Protein 3FSO (pdb70)

Organism: Homo sapiens (NCBI:txid9606)

Secondary structure (P-SEA, 3-state):
ccbbbbccccbbbbbccccbbbbbbbbcccccbbbbbcccccccccccccccccbbbbbbbcccccbbbbbbbbbcccccccccccccccccccccccccbbbbbbbcc/ccbbbbbcccbbbbcccccbbbbbbbbcccccbbbbbbbbccccccccccccccbbbbbbbcccccbbbbbbbbbccccccccccccccccccccccccccccbbbbbbbcc

Nearest PDB structures (foldseek):
  3h6a-assembly1_A  TM=1.009E+00  e=7.771E-22  Homo sapiens
  3h6a-assembly2_B  TM=1.001E+00  e=1.053E-20  Homo sapiens
  3fso-assembly2_B  TM=1.001E+00  e=2.555E-20  Homo sapiens
  3fq4-assembly2_B  TM=1.001E+00  e=5.032E-20  Homo sapiens
  3rb5-assembly3_A-2  TM=9.365E-01  e=2.737E-10  Drosophila melanogaster

Solvent-accessible surface area: 11454 Å² total

InterPro domains:
  IPR000742 EGF-like domain [PS00022] (562-573)
  IPR002369 Integrin beta subunit, VWA domain [PF00362] (127-369)
  IPR002369 Integrin beta subunit, VWA domain [SM00187] (37-455)
  IPR003644 Na-Ca exchanger/integrin-beta4 [PF03160] (987-1106)
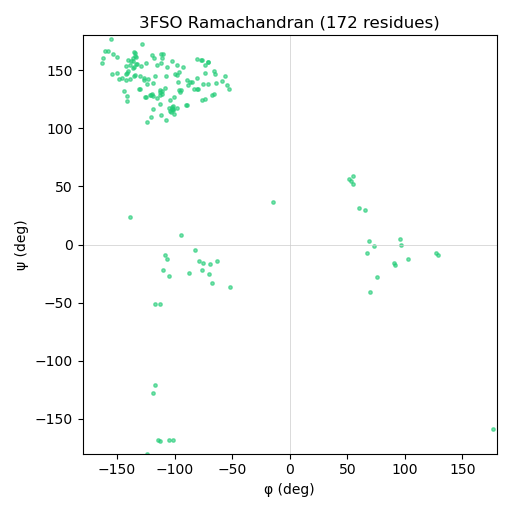  IPR003644 Na-Ca exchanger/integrin-beta4 [SM00237] (979-1084)
  IPR003961 Fibronectin type III [PF00041] (1129-1212)
  IPR003961 Fibronectin type III [PF00041] (1221-1313)
  IPR003961 Fibronectin type III [PF00041] (1530-1615)
  IPR003961 Fibronectin type III [PF00041] (1642-1731)
  IPR003961 Fibronectin type III [PS50853] (1129-1218)
  IPR003961 Fibronectin type III [PS50853] (1222-1321)
  IPR003961 Fibronectin type III [PS50853] (1530-1625)
  IPR003961 Fibronectin type III [PS50853] (1643-1739)
  IPR003961 Fibronectin type III [SM00060] (1127-1205)
  IPR003961 Fibronectin type III [SM00060] (1220-1307)
  IPR003961 Fibronectin type III [SM00060] (1528-1609)
  IPR003961 Fibronectin type III [SM00060] (1641-1725)
  IPR003961 Fibronectin type III [cd00063] (1128-1215)
  IPR003961 Fibronectin type III [cd00063] (1220-1313)
  IPR003961 Fibronectin type III [cd00063] (1528-1609)

Foldseek 3Di:
DAQAKAWPDQEDEDELPPQKDKTKMFTPRHPFAKKKKKKWKFFDQQDDPQFWPTDIDMDIAGGPRTMDIDITGTDDNCDKGKIKMAIHDMDPPHHYDPPRMHMYIYHHD/DAQAKAWPDQEDEDAQPPQKDKTKIFTPRHPFAKKKKKKWKFADQADDPAFWPTDIDMDMGGGPDTMDIDITGTDHHVAQPDKGKIKMAIHDMDPPYHYDPPRMHIYMYTHD

Radius of gyration: 19.79 Å; Cα contacts (8 Å, |Δi|>4): 646; chains: 2; bounding box: 37×38×64 Å

Sequence (221 aa):
MRDVVSFEEQPEFSSVVSSRGDQVARRIPVIRRVLDGGKSQVSYRRTQDGTAQGNRDYIPVEGELLFQQPGEAWKELQVKLLEELRQVRRFHVQLSNPKFGAHLGQPHSSTTIIIRDPMRDVVSFEQPEFSVSRGDQVARIPVIRRVLLDGGKSQVSYRTQQDGTAQGNRDYIPVEEGEELLFQQPGEAWKELQVKLLEELLRGRQVRRFHVQLSNNPKFGAHLGQPHSSTTIIIRDP

B-factor: mean 19.25, std 12.33, range [5.92, 146.08]

Structure (mmCIF, N/CA/C/O backbone):
data_3FSO
#
_entry.id   3FSO
#
_cell.length_a   50.310
_cell.length_b   51.650
_cell.length_c   87.430
_cell.angle_alpha   90.00
_cell.angle_beta   90.00
_cell.angle_gamma   90.00
#
_symmetry.space_group_name_H-M   'P 21 21 21'
#
loop_
_entity.id
_entity.type
_entity.pdbx_description
1 polymer 'Integrin beta-4'
2 water water
#
loop_
_atom_site.group_PDB
_atom_site.id
_atom_site.type_symbol
_atom_site.label_atom_id
_atom_site.label_alt_id
_atom_site.label_comp_id
_atom_site.label_asym_id
_atom_site.label_entity_id
_atom_site.label_seq_id
_atom_site.pdbx_PDB_ins_code
_atom_site.Cartn_x
_atom_site.Cartn_y
_atom_site.Cartn_z
_atom_site.occupancy
_atom_site.B_iso_or_equiv
_atom_site.auth_seq_id
_atom_site.auth_comp_id
_atom_site.auth_asym_id
_atom_site.auth_atom_id
_atom_site.pdbx_PDB_model_num
ATOM 1 N N . MET A 1 4 ? 21.113 36.695 0.428 1.00 37.57 988 MET A N 1
ATOM 2 C CA . MET A 1 4 ? 22.335 36.251 1.087 1.00 29.07 988 MET A CA 1
ATOM 3 C C . MET A 1 4 ? 22.554 34.748 0.909 1.00 26.46 988 MET A C 1
ATOM 4 O O . MET A 1 4 ? 21.612 33.963 0.956 1.00 29.79 988 MET A O 1
ATOM 17 N N . ARG A 1 5 ? 23.809 34.362 0.705 1.00 21.12 989 ARG A N 1
ATOM 18 C CA . ARG A 1 5 ? 24.189 32.960 0.620 1.00 17.88 989 ARG A CA 1
ATOM 19 C C . ARG A 1 5 ? 24.998 32.545 1.845 1.00 13.99 989 ARG A C 1
ATOM 20 O O . ARG A 1 5 ? 25.498 33.391 2.584 1.00 17.35 989 ARG A O 1
ATOM 41 N N . ASP A 1 6 ? 25.127 31.236 2.046 1.00 14.57 990 ASP A N 1
ATOM 42 C CA . ASP A 1 6 ? 25.939 30.686 3.124 1.00 13.77 990 ASP A CA 1
ATOM 43 C C . ASP A 1 6 ? 25.498 31.259 4.470 1.00 13.37 990 ASP A C 1
ATOM 44 O O . ASP A 1 6 ? 26.292 31.793 5.244 1.00 12.09 990 ASP A O 1
ATOM 53 N N . VAL A 1 7 ? 24.200 31.149 4.717 1.00 11.88 991 VAL A N 1
ATOM 54 C CA . VAL A 1 7 ? 23.571 31.763 5.861 1.00 10.51 991 VAL A CA 1
ATOM 55 C C . VAL A 1 7 ? 23.603 30.783 7.043 1.00 10.42 991 VAL A C 1
ATOM 56 O O . VAL A 1 7 ? 23.041 29.680 6.976 1.00 10.60 991 VAL A O 1
ATOM 69 N N . VAL A 1 8 ? 24.252 31.193 8.122 1.00 9.90 992 VAL A N 1
ATOM 70 C CA . VAL A 1 8 ? 24.503 30.324 9.267 1.00 11.97 992 VAL A CA 1
ATOM 71 C C . VAL A 1 8 ? 23.683 30.775 10.475 1.00 9.70 992 VAL A C 1
ATOM 72 O O . VAL A 1 8 ? 23.669 31.956 10.818 1.00 8.62 992 VAL A O 1
ATOM 85 N N . SER A 1 9 ? 22.965 29.851 11.104 1.00 8.10 993 SER A N 1
ATOM 86 C CA . SER A 1 9 ? 22.106 30.176 12.228 1.00 9.01 993 SER A CA 1
ATOM 87 C C . SER A 1 9 ? 21.983 28.993 13.189 1.00 9.07 993 SER A C 1
ATOM 88 O O . SER A 1 9 ? 22.303 27.849 12.838 1.00 10.40 993 SER A O 1
ATOM 96 N N . PHE A 1 10 ? 21.557 29.258 14.425 1.00 8.77 994 PHE A N 1
ATOM 97 C CA . PHE A 1 10 ? 21.068 28.167 15.257 1.00 8.79 994 PHE A CA 1
ATOM 98 C C . PHE A 1 10 ? 19.724 27.720 14.735 1.00 9.38 994 PHE A C 1
ATOM 99 O O . PHE A 1 10 ? 18.941 28.499 14.198 1.00 10.09 994 PHE A O 1
ATOM 116 N N A GLU A 1 11 ? 19.401 26.457 14.911 0.65 10.42 995 GLU A N 1
ATOM 117 N N B GLU A 1 11 ? 19.427 26.445 14.926 0.35 10.36 995 GLU A N 1
ATOM 118 C CA A GLU A 1 11 ? 18.118 26.019 14.406 0.65 12.47 995 GLU A CA 1
ATOM 119 C CA B GLU A 1 11 ? 18.163 25.878 14.474 0.35 12.99 995 GLU A CA 1
ATOM 120 C C A GLU A 1 11 ? 16.935 26.620 15.166 0.65 9.20 995 GLU A C 1
ATOM 121 C C B GLU A 1 11 ? 16.951 26.520 15.183 0.35 13.16 995 GLU A C 1
ATOM 122 O O A GLU A 1 11 ? 15.869 26.856 14.581 0.65 11.87 995 GLU A O 1
ATOM 123 O O B GLU A 1 11 ? 15.897 26.709 14.572 0.35 9.65 995 GLU A O 1
ATOM 146 N N . GLN A 1 12 ? 17.116 26.853 16.464 1.00 10.53 996 GLN A N 1
ATOM 147 C CA . GLN A 1 12 ? 16.046 27.362 17.321 1.00 12.83 996 GLN A CA 1
ATOM 148 C C . GLN A 1 12 ? 16.610 28.400 18.278 1.00 9.88 996 GLN A C 1
ATOM 149 O O . GLN A 1 12 ? 17.797 28.367 18.586 1.00 10.84 996 GLN A O 1
ATOM 163 N N . PRO A 1 13 ? 15.760 29.310 18.758 1.00 11.93 997 PRO A N 1
ATOM 164 C CA . PRO A 1 13 ? 16.159 30.296 19.767 1.00 11.93 997 PRO A CA 1
ATOM 165 C C . PRO A 1 13 ? 16.285 29.725 21.178 1.00 12.31 997 PRO A C 1
ATOM 166 O O . PRO A 1 13 ? 16.840 30.388 22.041 1.00 12.23 997 PRO A O 1
ATOM 177 N N . GLU A 1 14 ? 15.725 28.544 21.400 1.00 11.98 998 GLU A N 1
ATOM 178 C CA . GLU A 1 14 ? 15.772 27.878 22.694 1.00 12.75 998 GLU A CA 1
ATOM 179 C C . GLU A 1 14 ? 15.934 26.393 22.529 1.00 11.97 998 GLU A C 1
ATOM 180 O O . GLU A 1 14 ? 15.312 25.802 21.658 1.00 12.76 998 GLU A O 1
ATOM 192 N N . PHE A 1 15 ? 16.724 25.795 23.417 1.00 13.75 999 PHE A N 1
ATOM 193 C CA . PHE A 1 15 ? 16.824 24.348 23.557 1.00 12.19 999 PHE A CA 1
ATOM 194 C C . PHE A 1 15 ? 16.703 24.008 25.021 1.00 13.44 999 PHE A C 1
ATOM 195 O O . PHE A 1 15 ? 17.169 24.760 25.868 1.00 13.91 999 PHE A O 1
ATOM 212 N N A SER A 1 16 ? 16.067 22.878 25.306 0.75 15.38 1000 SER A N 1
ATOM 213 N N B SER A 1 16 ? 16.067 22.882 25.329 0.25 15.09 1000 SER A N 1
ATOM 214 C CA A SER A 1 16 ? 15.936 22.374 26.662 0.75 15.02 1000 SER A CA 1
ATOM 215 C CA B SER A 1 16 ? 15.921 22.434 26.711 0.25 17.32 1000 SER A CA 1
ATOM 216 C C A SER A 1 16 ? 16.779 21.116 26.857 0.75 20.60 1000 SER A C 1
ATOM 217 C C B SER A 1 16 ? 16.641 21.110 26.945 0.25 16.96 1000 SER A C 1
ATOM 218 O O A SER A 1 16 ? 16.791 20.221 26.010 0.75 18.56 1000 SER A O 1
ATOM 219 O O B SER A 1 16 ? 16.406 20.130 26.238 0.25 17.09 1000 SER A O 1
ATOM 234 N N A VAL A 1 17 ? 17.499 21.053 27.968 0.75 12.63 1001 VAL A N 1
ATOM 235 N N B VAL A 1 17 ? 17.509 21.087 27.951 0.25 16.87 1001 VAL A N 1
ATOM 236 C CA A VAL A 1 17 ? 18.299 19.880 28.298 0.75 12.71 1001 VAL A CA 1
ATOM 237 C CA B VAL A 1 17 ? 18.323 19.917 28.251 0.25 14.20 1001 VAL A CA 1
ATOM 238 C C A VAL A 1 17 ? 18.141 19.545 29.776 0.75 12.44 1001 VAL A C 1
ATOM 239 C C B VAL A 1 17 ? 18.311 19.610 29.750 0.25 16.77 1001 VAL A C 1
ATOM 240 O O A VAL A 1 17 ? 17.789 20.395 30.584 0.75 15.80 1001 VAL A O 1
ATOM 241 O O B VAL A 1 17 ? 18.190 20.511 30.579 0.25 14.29 1001 VAL A O 1
ATOM 266 N N A SER A 1 18 ? 18.422 18.301 30.139 0.75 16.90 1002 SER A N 1
ATOM 267 N N B SER A 1 18 ? 18.454 18.334 30.091 0.25 17.06 1002 SER A N 1
ATOM 268 C CA A SER A 1 18 ? 18.458 17.907 31.539 0.75 14.11 1002 SER A CA 1
ATOM 269 C CA B SER A 1 18 ? 18.479 17.898 31.483 0.25 17.67 1002 SER A CA 1
ATOM 270 C C A SER A 1 18 ? 19.864 18.061 32.071 0.75 15.89 1002 SER A C 1
ATOM 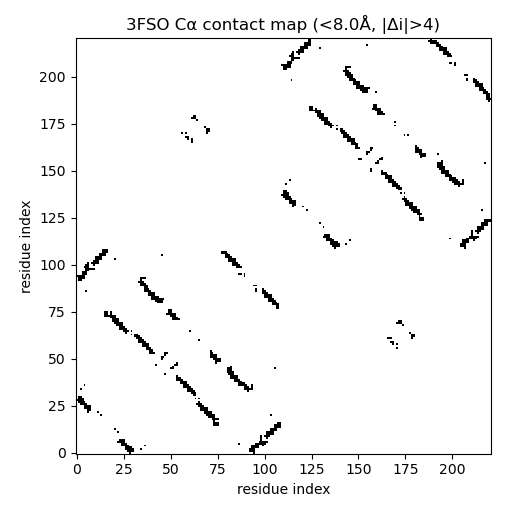271 C C B SER A 1 18 ? 19.881 18.065 32.065 0.25 17.81 1002 SER A C 1
ATOM 272 O O A SER A 1 18 ? 20.834 17.807 31.358 0.75 18.17 1002 SER A O 1
ATOM 273 O O B SER A 1 18 ? 20.872 17.835 31.373 0.25 20.02 1002 SER A O 1
ATOM 288 N N . ARG A 1 19 ? 19.961 18.466 33.332 1.00 16.91 1003 ARG A N 1
ATOM 289 C CA . ARG A 1 19 ? 21.237 18.719 33.976 1.00 16.82 1003 ARG A CA 1
ATOM 290 C C . ARG A 1 19 ? 22.061 17.453 34.041 1.00 21.84 1003 ARG A C 1
ATOM 291 O O . ARG A 1 19 ? 23.288 17.502 34.062 1.00 25.90 1003 ARG A O 1
ATOM 312 N N . GLY A 1 20 ? 21.377 16.319 34.081 1.00 15.51 1004 GLY A N 1
ATOM 313 C CA . GLY A 1 20 ? 22.051 15.030 34.161 1.00 17.41 1004 GLY A CA 1
ATOM 314 C C . GLY A 1 20 ? 22.535 14.477 32.826 1.00 16.60 1004 GLY A C 1
ATOM 315 O O . GLY A 1 20 ? 23.178 13.444 32.777 1.00 12.96 1004 GLY A O 1
ATOM 319 N N . ASP A 1 21 ? 22.216 15.149 31.729 1.00 19.67 1005 ASP A N 1
ATOM 320 C CA . ASP A 1 21 ? 22.647 14.696 30.384 1.00 13.14 1005 ASP A CA 1
ATOM 321 C C . ASP A 1 21 ? 24.150 14.810 30.123 1.00 14.37 1005 ASP A C 1
ATOM 322 O O . ASP A 1 21 ? 24.651 14.230 29.161 1.00 13.75 1005 ASP A O 1
ATOM 331 N N . GLN A 1 22 ? 24.870 15.582 30.925 1.00 18.22 1006 GLN A N 1
ATOM 332 C CA . GLN A 1 22 ? 26.320 15.715 30.736 1.00 20.61 1006 GLN A CA 1
ATOM 333 C C . GLN A 1 22 ? 26.711 16.613 29.552 1.00 12.81 1006 GLN A C 1
ATOM 334 O O . GLN A 1 22 ? 27.776 17.164 29.544 1.00 10.82 1006 GLN A O 1
ATOM 348 N N . VAL A 1 23 ? 25.857 16.712 28.531 1.00 15.60 1007 VAL A N 1
ATOM 349 C CA . VAL A 1 23 ? 26.152 17.550 27.378 1.00 14.07 1007 VAL A CA 1
ATOM 350 C C . VAL A 1 23 ? 24.867 18.111 26.789 1.00 12.61 1007 VAL A C 1
ATOM 351 O O . VAL A 1 23 ? 23.818 17.446 26.745 1.00 15.81 1007 VAL A O 1
ATOM 364 N N . ALA A 1 24 ? 24.957 19.356 26.343 1.00 10.48 1008 ALA A N 1
ATOM 365 C CA . ALA A 1 24 ? 23.958 19.995 25.503 1.00 12.23 1008 ALA A CA 1
ATOM 366 C C . ALA A 1 24 ? 24.420 19.882 24.047 1.00 9.98 1008 ALA A C 1
ATOM 367 O O . ALA A 1 24 ? 25.518 20.324 23.715 1.00 9.79 1008 ALA A O 1
ATOM 374 N N A ARG A 1 25 ? 23.559 19.338 23.190 0.57 8.40 1009 ARG A N 1
ATOM 375 N N B ARG A 1 25 ? 23.580 19.293 23.206 0.43 9.42 1009 ARG A N 1
ATOM 376 C CA A ARG A 1 25 ? 23.817 19.155 21.765 0.57 9.61 1009 ARG A CA 1
ATOM 377 C CA B ARG A 1 25 ? 23.820 19.178 21.779 0.43 9.19 1009 ARG A CA 1
ATOM 378 C C A ARG A 1 25 ? 23.049 20.212 20.955 0.57 8.11 1009 ARG A C 1
ATOM 379 C C B ARG A 1 25 ? 23.053 20.303 21.093 0.43 12.10 1009 ARG A C 1
ATOM 380 O O A ARG A 1 25 ? 21.832 20.141 20.808 0.57 12.11 1009 ARG A O 1
ATOM 381 O O B ARG A 1 25 ? 21.836 20.404 21.221 0.43 8.40 1009 ARG A O 1
ATOM 422 N N . ILE A 1 26 ? 23.779 21.189 20.419 1.00 9.29 1010 ILE A N 1
ATOM 423 C CA . ILE A 1 26 ? 23.187 22.402 19.886 1.00 10.54 1010 ILE A CA 1
ATOM 424 C C . ILE A 1 26 ? 23.407 22.522 18.392 1.00 11.09 1010 ILE A C 1
ATOM 425 O O . ILE A 1 26 ? 24.538 22.727 17.951 1.00 13.13 1010 ILE A O 1
ATOM 441 N N . PRO A 1 27 ? 22.328 22.399 17.611 1.00 9.30 1011 PRO A N 1
ATOM 442 C CA . PRO A 1 27 ? 22.474 22.392 16.154 1.00 10.03 1011 PRO A CA 1
ATOM 443 C C . PRO A 1 27 ? 22.643 23.777 15.536 1.00 8.98 1011 PRO A C 1
ATOM 444 O O . PRO A 1 27 ? 21.920 24.738 15.861 1.00 10.08 1011 PRO A O 1
ATOM 455 N N . VAL A 1 28 ? 23.614 23.869 14.635 1.00 11.10 1012 VAL A N 1
ATOM 456 C CA . VAL A 1 28 ? 23.886 25.054 13.813 1.00 9.32 1012 VAL A CA 1
ATOM 457 C C . VAL A 1 28 ? 23.739 24.641 12.338 1.00 11.13 1012 VAL A C 1
ATOM 458 O O . VAL A 1 28 ? 24.288 23.629 11.918 1.00 12.04 1012 VAL A O 1
ATOM 471 N N . ILE A 1 29 ? 22.969 25.390 11.569 1.00 9.66 1013 ILE A N 1
ATOM 472 C CA . ILE A 1 29 ? 22.766 25.068 10.184 1.00 9.72 1013 ILE A CA 1
ATOM 473 C C . ILE A 1 29 ? 23.409 26.113 9.279 1.00 9.67 1013 ILE A C 1
ATOM 474 O O . ILE A 1 29 ? 23.643 27.270 9.659 1.00 9.19 1013 ILE A O 1
ATOM 490 N N . ARG A 1 30 ? 23.712 25.686 8.067 1.00 8.70 1014 ARG A N 1
ATOM 491 C CA . ARG A 1 30 ? 24.119 26.587 6.978 1.00 10.48 1014 ARG A CA 1
ATOM 492 C C . ARG A 1 30 ? 23.208 26.366 5.773 1.00 9.16 1014 ARG A C 1
ATOM 493 O O . ARG A 1 30 ? 23.061 25.246 5.314 1.00 11.59 1014 ARG A O 1
ATOM 514 N N . ARG A 1 31 ? 22.620 27.439 5.275 1.00 10.28 1015 ARG A N 1
ATOM 515 C CA . ARG A 1 31 ? 21.648 27.398 4.197 1.00 9.83 1015 ARG A CA 1
ATOM 516 C C . ARG A 1 31 ? 22.125 28.153 2.959 1.00 11.43 1015 ARG A C 1
ATOM 517 O O . ARG A 1 31 ? 22.990 29.035 3.041 1.00 11.75 1015 ARG A O 1
ATOM 538 N N . VAL A 1 32 ? 21.517 27.847 1.813 1.00 14.57 1016 VAL A N 1
ATOM 539 C CA . VAL A 1 32 ? 21.741 28.555 0.541 1.00 14.92 1016 VAL A CA 1
ATOM 540 C C . VAL A 1 32 ? 23.223 28.547 0.218 1.00 15.62 1016 VAL A C 1
ATOM 541 O O . VAL A 1 32 ? 23.863 29.582 0.072 1.00 15.09 1016 VAL A O 1
ATOM 554 N N . LEU A 1 33 ? 23.761 27.344 0.103 1.00 14.99 1017 LEU A N 1
ATOM 555 C CA . LEU A 1 33 ? 25.185 27.151 -0.118 1.00 16.23 1017 LEU A CA 1
ATOM 556 C C . LEU A 1 33 ? 25.645 27.687 -1.471 1.00 16.02 1017 LEU A C 1
ATOM 557 O O . LEU A 1 33 ? 25.049 27.401 -2.506 1.00 18.69 1017 LEU A O 1
ATOM 573 N N . ASP A 1 34 ? 26.705 28.493 -1.453 1.00 15.28 1018 ASP A N 1
ATOM 574 C CA . ASP A 1 34 ? 27.275 29.016 -2.686 1.00 15.61 1018 ASP A CA 1
ATOM 575 C C . ASP A 1 34 ? 28.310 28.045 -3.264 1.00 16.76 1018 ASP A C 1
ATOM 576 O O . ASP A 1 34 ? 28.540 28.046 -4.474 1.00 21.73 1018 ASP A O 1
ATOM 585 N N . GLY A 1 35 ? 28.906 27.202 -2.419 1.00 19.73 1019 GLY A N 1
ATOM 586 C CA . GLY A 1 35 ? 29.753 26.112 -2.882 1.00 18.78 1019 GLY A CA 1
ATOM 587 C C . GLY A 1 35 ? 31.142 26.050 -2.276 1.00 19.25 1019 GLY A C 1
ATOM 588 O O . GLY A 1 35 ? 31.874 25.085 -2.491 1.00 21.82 1019 GLY A O 1
ATOM 592 N N . GLY A 1 36 ? 31.505 27.062 -1.497 1.00 16.19 1020 GLY A N 1
ATOM 593 C CA . GLY A 1 36 ? 32.807 27.098 -0.858 1.00 14.64 1020 GLY A CA 1
ATOM 594 C C . GLY A 1 36 ? 32.689 27.003 0.654 1.00 14.26 1020 GLY A C 1
ATOM 595 O O . GLY A 1 36 ? 31.628 26.703 1.196 1.00 14.07 1020 GLY A O 1
ATOM 599 N N . LYS A 1 37 ? 33.798 27.268 1.336 1.00 13.54 1021 LYS A N 1
ATOM 600 C CA . LYS A 1 37 ? 33.869 27.226 2.796 1.00 11.75 1021 LYS A CA 1
ATOM 601 C C . LYS A 1 37 ? 33.233 28.463 3.420 1.00 12.30 1021 LYS A C 1
ATOM 602 O O . LYS A 1 37 ? 33.088 29.503 2.797 1.00 15.13 1021 LYS A O 1
ATOM 621 N N . SER A 1 38 ? 32.846 28.329 4.681 1.00 11.52 1022 SER A N 1
ATOM 622 C CA . SER A 1 38 ? 32.304 29.434 5.457 1.00 10.78 1022 SER A CA 1
ATOM 623 C C . SER A 1 38 ? 32.860 29.316 6.855 1.00 11.96 1022 SER A C 1
ATOM 624 O O . SER A 1 38 ? 33.080 28.208 7.350 1.00 13.33 1022 SER A O 1
ATOM 632 N N . GLN A 1 39 ? 33.041 30.445 7.518 1.00 10.64 1023 GLN A N 1
ATOM 633 C CA . GLN A 1 39 ? 33.384 30.384 8.912 1.00 10.82 1023 GLN A CA 1
ATOM 634 C C . GLN A 1 39 ? 32.579 31.382 9.720 1.00 12.55 1023 GLN A C 1
ATOM 635 O O . GLN A 1 39 ? 32.278 32.457 9.240 1.00 12.74 1023 GLN A O 1
ATOM 649 N N . VAL A 1 40 ? 32.230 31.001 10.948 1.00 11.12 1024 VAL A N 1
ATOM 650 C CA . VAL A 1 40 ? 31.692 31.939 11.923 1.00 10.58 1024 VAL A CA 1
ATOM 651 C C . VAL A 1 40 ? 32.361 31.665 13.258 1.00 10.91 1024 VAL A C 1
ATOM 652 O O . VAL A 1 40 ? 32.899 30.579 13.470 1.00 12.25 1024 VAL A O 1
ATOM 665 N N . SER A 1 41 ? 32.365 32.644 14.145 1.00 11.47 1025 SER A N 1
ATOM 666 C CA . SER A 1 41 ? 32.776 32.400 15.526 1.00 10.81 1025 SER A CA 1
ATOM 667 C C . SER A 1 41 ? 31.580 32.076 16.390 1.00 9.99 1025 SER A C 1
ATOM 668 O O . SER A 1 41 ? 30.455 32.527 16.115 1.00 10.68 1025 SER A O 1
ATOM 676 N N . TYR A 1 42 ? 31.814 31.321 17.451 1.00 10.08 1026 TYR A N 1
ATOM 677 C CA . TYR A 1 42 ? 30.774 31.078 18.437 1.00 10.27 1026 TYR A CA 1
ATOM 678 C C . TYR A 1 42 ? 31.325 31.217 19.831 1.00 10.90 1026 TYR A C 1
ATOM 679 O O . TYR A 1 42 ? 32.523 31.049 20.072 1.00 10.85 1026 TYR A O 1
ATOM 697 N N A ARG A 1 43 ? 30.449 31.515 20.776 0.61 9.75 1027 ARG A N 1
ATOM 698 N N B ARG A 1 43 ? 30.435 31.430 20.789 0.39 9.74 1027 ARG A N 1
ATOM 699 C CA A ARG A 1 43 ? 30.863 31.643 22.162 0.61 11.10 1027 ARG A CA 1
ATOM 700 C CA B ARG A 1 43 ? 30.869 31.686 22.149 0.39 11.40 1027 ARG A CA 1
ATOM 701 C C A ARG A 1 43 ? 29.671 31.434 23.076 0.61 9.70 1027 ARG A C 1
ATOM 702 C C B ARG A 1 43 ? 29.708 31.555 23.137 0.39 13.42 1027 ARG A C 1
ATOM 703 O O A ARG A 1 43 ? 28.558 31.850 22.754 0.61 10.66 1027 ARG A O 1
ATOM 704 O O B ARG A 1 43 ? 28.643 32.137 22.926 0.39 12.61 1027 ARG A O 1
ATOM 745 N N . THR A 1 44 ? 29.909 30.800 24.213 1.00 10.33 1028 THR A N 1
ATOM 746 C CA . THR A 1 44 ? 28.905 30.719 25.264 1.00 10.86 1028 THR A CA 1
ATOM 747 C C . THR A 1 44 ? 28.960 32.020 26.078 1.00 10.00 1028 THR A C 1
ATOM 748 O O . THR A 1 44 ? 29.981 32.718 26.128 1.00 12.25 1028 THR A O 1
ATOM 759 N N . GLN A 1 45 ? 27.839 32.354 26.708 1.00 9.87 1029 GLN A N 1
ATOM 760 C CA . GLN A 1 45 ? 27.760 33.464 27.654 1.00 11.13 1029 GLN A CA 1
ATOM 761 C C . GLN A 1 45 ? 26.816 33.099 28.776 1.00 10.00 1029 GLN A C 1
ATOM 762 O O . GLN A 1 45 ? 25.718 32.610 28.537 1.00 10.69 1029 GLN A O 1
ATOM 776 N N . ASP A 1 46 ? 27.245 33.329 30.009 1.00 8.95 1030 ASP A N 1
ATOM 777 C CA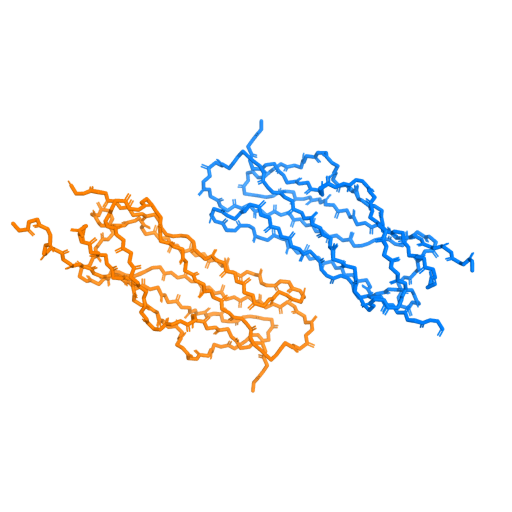 . ASP A 1 46 ? 26.426 33.030 31.155 1.00 8.01 1030 ASP A CA 1
ATOM 778 C C . ASP A 1 46 ? 25.070 33.736 31.093 1.00 9.28 1030 ASP A C 1
ATOM 779 O O . ASP A 1 46 ? 24.968 34.857 30.614 1.00 9.94 1030 ASP A O 1
ATOM 788 N N . GLY A 1 47 ? 24.045 33.067 31.603 1.00 10.26 1031 GLY A N 1
ATOM 789 C CA . GLY A 1 47 ? 22.838 33.741 32.047 1.00 13.14 1031 GLY A CA 1
ATOM 790 C C . GLY A 1 47 ? 22.740 33.480 33.542 1.00 13.04 1031 GLY A C 1
ATOM 791 O O . GLY A 1 47 ? 23.647 33.821 34.299 1.00 14.72 1031 GLY A O 1
ATOM 795 N N . THR A 1 48 ? 21.652 32.859 33.986 1.00 12.89 1032 THR A N 1
ATOM 796 C CA . THR A 1 48 ? 21.563 32.361 35.368 1.00 13.29 1032 THR A CA 1
ATOM 797 C C . THR A 1 48 ? 22.382 31.066 35.570 1.00 13.46 1032 THR A C 1
ATOM 798 O O . THR A 1 48 ? 22.751 30.719 36.685 1.00 14.26 1032 THR A O 1
ATOM 809 N N . ALA A 1 49 ? 22.654 30.349 34.481 1.00 10.87 1033 ALA A N 1
ATOM 810 C CA . ALA A 1 49 ? 23.604 29.251 34.497 1.00 9.14 1033 ALA A CA 1
ATOM 811 C C . ALA A 1 49 ? 24.987 29.860 34.324 1.00 12.08 1033 ALA A C 1
ATOM 812 O O . ALA A 1 49 ? 25.193 30.705 33.447 1.00 12.12 1033 ALA A O 1
ATOM 819 N N . GLN A 1 50 ? 25.930 29.425 35.150 1.00 9.80 1034 GLN A N 1
ATOM 820 C CA . GLN A 1 50 ? 27.256 30.020 35.155 1.00 11.05 1034 GLN A CA 1
ATOM 821 C C . GLN A 1 50 ? 28.362 29.053 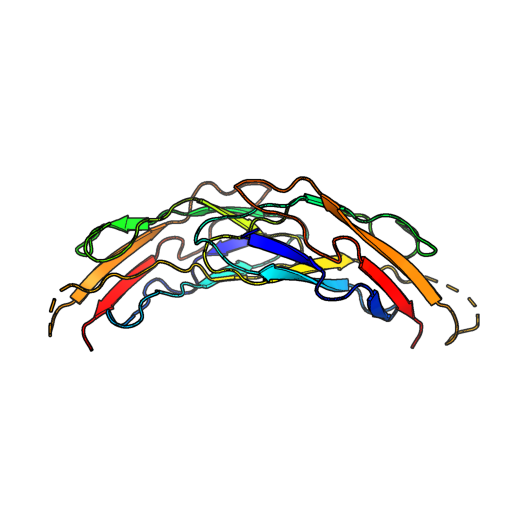34.809 1.00 9.68 1034 GLN A C 1
ATOM 822 O O . GLN A 1 50 ? 28.409 27.900 35.270 1.00 10.33 1034 GLN A O 1
ATOM 836 N N . GLY A 1 51 ? 29.300 29.545 34.008 1.00 13.43 1035 GLY A N 1
ATOM 837 C CA . GLY A 1 51 ? 30.460 28.759 33.637 1.00 11.28 1035 GLY A CA 1
ATOM 838 C C . GLY A 1 51 ? 31.180 28.250 34.869 1.00 11.48 1035 GLY A C 1
ATOM 839 O O . GLY A 1 51 ? 31.346 28.973 35.833 1.00 13.06 1035 GLY A O 1
ATOM 843 N N . ASN A 1 52 ? 31.579 26.980 34.800 1.00 9.87 1036 ASN A N 1
ATOM 844 C CA . ASN A 1 52 ? 32.320 26.249 35.831 1.00 10.74 1036 ASN A CA 1
ATOM 845 C C . ASN A 1 52 ? 31.504 25.863 37.047 1.00 14.40 1036 ASN A C 1
ATOM 846 O O . ASN A 1 52 ? 32.020 25.221 37.972 1.00 13.85 1036 ASN A O 1
ATOM 857 N N . ARG A 1 53 ? 30.232 26.253 37.054 1.00 11.17 1037 ARG A N 1
ATOM 858 C CA . ARG A 1 53 ? 29.274 25.741 38.024 1.00 11.08 1037 ARG A CA 1
ATOM 859 C C . ARG A 1 53 ? 28.211 24.867 37.359 1.00 11.32 1037 ARG A C 1
ATOM 860 O O . ARG A 1 53 ? 27.977 23.730 37.771 1.00 11.84 1037 ARG A O 1
ATOM 881 N N . ASP A 1 54 ? 27.597 25.397 36.305 1.00 10.37 1038 ASP A N 1
ATOM 882 C CA . ASP A 1 54 ? 26.477 24.732 35.634 1.00 8.55 1038 ASP A CA 1
ATOM 883 C C . ASP A 1 54 ? 26.878 24.109 34.308 1.00 12.29 1038 ASP A C 1
ATOM 884 O O . ASP A 1 54 ? 26.229 23.188 33.839 1.00 11.32 1038 ASP A O 1
ATOM 893 N N . TYR A 1 55 ? 27.904 24.653 33.673 1.00 9.04 1039 TYR A N 1
ATOM 894 C CA . TYR A 1 55 ? 28.352 24.193 32.362 1.00 8.74 1039 TYR A CA 1
ATOM 895 C C . TYR A 1 55 ? 29.794 24.598 32.146 1.00 10.56 1039 TYR A C 1
ATOM 896 O O . TYR A 1 55 ? 30.317 25.425 32.901 1.00 10.38 1039 TYR A O 1
ATOM 914 N N . ILE A 1 56 ? 30.440 24.030 31.129 1.00 11.50 1040 ILE A N 1
ATOM 915 C CA . ILE A 1 56 ? 31.821 24.352 30.814 1.00 13.03 1040 ILE A CA 1
ATOM 916 C C . ILE A 1 56 ? 31.782 25.316 29.635 1.00 10.90 1040 ILE A C 1
ATOM 917 O O . ILE A 1 56 ? 31.368 24.959 28.534 1.00 11.20 1040 ILE A O 1
ATOM 933 N N . PRO A 1 57 ? 32.251 26.548 29.861 1.00 10.09 1041 PRO A N 1
ATOM 934 C CA . PRO A 1 57 ? 32.216 27.522 28.772 1.00 11.68 1041 PRO A CA 1
ATOM 935 C C . PRO A 1 57 ? 33.130 27.143 27.610 1.00 12.06 1041 PRO A C 1
ATOM 936 O O . PRO A 1 57 ? 34.192 26.533 27.804 1.00 15.03 1041 PRO A O 1
ATOM 947 N N . VAL A 1 58 ? 32.745 27.540 26.405 1.00 11.85 1042 VAL A N 1
ATOM 948 C CA . VAL A 1 58 ? 33.557 27.267 25.238 1.00 12.53 1042 VAL A CA 1
ATOM 949 C C . VAL A 1 58 ? 33.361 28.361 24.209 1.00 14.16 1042 VAL A C 1
ATOM 950 O O . VAL A 1 58 ? 32.280 28.943 24.088 1.00 15.86 1042 VAL A O 1
ATOM 963 N N . GLU A 1 59 ? 34.416 28.636 23.460 1.00 14.45 1043 GLU A N 1
ATOM 964 C CA . GLU A 1 59 ? 34.360 29.556 22.337 1.00 14.76 1043 GLU A CA 1
ATOM 965 C C . GLU A 1 59 ? 35.245 28.987 21.239 1.00 15.38 1043 GLU A C 1
ATOM 966 O O . GLU A 1 59 ? 36.179 28.229 21.507 1.00 18.62 1043 GLU A O 1
ATOM 978 N N . GLY A 1 60 ? 34.956 29.322 19.999 1.00 13.26 1044 GLY A N 1
ATOM 979 C CA . GLY A 1 60 ? 35.836 28.913 18.922 1.00 13.73 1044 GLY A CA 1
ATOM 980 C C . GLY A 1 60 ? 35.283 29.318 17.592 1.00 13.56 1044 GLY A C 1
ATOM 981 O O . GLY A 1 60 ? 34.469 30.229 17.489 1.00 12.32 1044 GLY A O 1
ATOM 985 N N . GLU A 1 61 ? 35.750 28.630 16.565 1.00 13.57 1045 GLU A N 1
ATOM 986 C CA . GLU A 1 61 ? 35.286 28.858 15.215 1.00 10.79 1045 GLU A CA 1
ATOM 987 C C . GLU A 1 61 ? 34.610 27.611 14.669 1.00 12.31 1045 GLU A C 1
ATOM 988 O O . GLU A 1 61 ? 35.032 26.484 14.938 1.00 15.68 1045 GLU A O 1
ATOM 1000 N N . LEU A 1 62 ? 33.584 27.844 13.857 1.00 11.86 1046 LEU A N 1
ATOM 1001 C CA . LEU A 1 62 ? 32.898 26.819 13.086 1.00 12.11 1046 LEU A CA 1
ATOM 1002 C C . LEU A 1 62 ? 33.291 26.987 11.627 1.00 11.32 1046 LEU A C 1
ATOM 1003 O O . LEU A 1 62 ? 32.878 27.934 10.985 1.00 13.84 1046 LEU A O 1
ATOM 1019 N N . LEU A 1 63 ? 34.121 26.074 11.132 1.00 10.35 1047 LEU A N 1
ATOM 1020 C CA . LEU A 1 63 ? 34.560 26.098 9.762 1.00 10.99 1047 LEU A CA 1
ATOM 1021 C C . LEU A 1 63 ? 33.747 25.085 8.981 1.00 10.18 1047 LEU A C 1
ATOM 1022 O O . LEU A 1 63 ? 33.860 23.870 9.204 1.00 12.97 1047 LEU A O 1
ATOM 1038 N N . PHE A 1 64 ? 32.904 25.582 8.083 1.00 10.22 1048 PHE A N 1
ATOM 1039 C CA . PHE A 1 64 ? 32.068 24.746 7.233 1.00 9.65 1048 PHE A CA 1
ATOM 1040 C C . PHE A 1 64 ? 32.826 24.521 5.942 1.00 13.95 1048 PHE A C 1
ATOM 1041 O O . PHE A 1 64 ? 33.130 25.437 5.202 1.00 12.13 1048 PHE A O 1
ATOM 1058 N N A GLN A 1 65 ? 33.180 23.283 5.676 0.68 10.90 1049 GLN A N 1
ATOM 1059 N N B GLN A 1 65 ? 33.152 23.278 5.657 0.32 15.42 1049 GLN A N 1
ATOM 1060 C CA A GLN A 1 65 ? 33.797 22.979 4.395 0.68 17.67 1049 GLN A CA 1
ATOM 1061 C CA B GLN A 1 65 ? 33.787 23.006 4.387 0.32 16.78 1049 GLN A CA 1
ATOM 1062 C C A GLN A 1 65 ? 32.724 22.875 3.308 0.68 11.68 1049 GLN A C 1
ATOM 1063 C C B GLN A 1 65 ? 32.728 22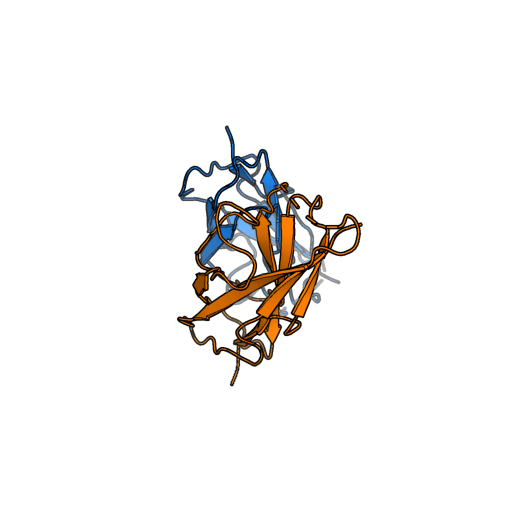.867 3.308 0.32 13.62 1049 GLN A C 1
ATOM 1064 O O A GLN A 1 65 ? 31.523 22.853 3.586 0.68 11.93 1049 GLN A O 1
ATOM 1065 O O B GLN A 1 65 ? 31.536 22.799 3.602 0.32 13.93 1049 GLN A O 1
ATOM 1092 N N . PRO A 1 66 ? 33.159 22.859 2.043 1.00 13.22 1050 PRO A N 1
ATOM 1093 C CA . PRO A 1 66 ? 32.184 22.765 0.958 1.00 14.29 1050 PRO A CA 1
ATOM 1094 C C . PRO A 1 66 ? 31.205 21.611 1.178 1.00 14.09 1050 PRO A C 1
ATOM 1095 O O . PRO A 1 66 ? 31.624 20.477 1.494 1.00 13.76 1050 PRO A O 1
ATOM 1106 N N . GLY A 1 67 ? 29.917 21.894 1.012 1.00 13.74 1051 GLY A N 1
ATOM 1107 C CA . GLY A 1 67 ? 28.871 20.890 1.084 1.00 11.21 1051 GLY A CA 1
ATOM 1108 C C . GLY A 1 67 ? 28.296 20.701 2.482 1.00 12.46 1051 GLY A C 1
ATOM 1109 O O . GLY A 1 67 ? 27.243 20.112 2.661 1.00 13.67 1051 GLY A O 1
ATOM 1113 N N . GLU A 1 68 ? 28.985 21.190 3.503 1.00 10.99 1052 GLU A N 1
ATOM 1114 C CA . GLU A 1 68 ? 28.568 20.939 4.877 1.00 11.00 1052 GLU A CA 1
ATOM 1115 C C . GLU A 1 68 ? 27.372 21.823 5.233 1.00 12.47 1052 GLU A C 1
ATOM 1116 O O . GLU A 1 68 ? 27.462 23.024 5.115 1.00 11.62 1052 GLU A O 1
ATOM 1128 N N . ALA A 1 69 ? 26.275 21.225 5.683 1.00 10.64 1053 ALA A N 1
ATOM 1129 C CA . ALA A 1 69 ? 25.023 21.942 5.906 1.00 9.63 1053 ALA A CA 1
ATOM 1130 C C . ALA A 1 69 ? 24.675 22.124 7.373 1.00 11.67 1053 ALA A C 1
ATOM 1131 O O . ALA A 1 69 ? 23.721 22.826 7.722 1.00 10.75 1053 ALA A O 1
ATOM 1138 N N . TRP A 1 70 ? 25.408 21.471 8.250 1.00 9.94 1054 TRP A N 1
ATOM 1139 C CA . TRP A 1 70 ? 25.125 21.606 9.677 1.00 9.78 1054 TRP A CA 1
ATOM 1140 C C . TRP A 1 70 ? 26.270 21.156 10.555 1.00 11.16 1054 TRP A C 1
ATOM 1141 O O . TRP A 1 70 ? 27.139 20.396 10.124 1.00 11.23 1054 TRP A O 1
ATOM 1162 N N . LYS A 1 71 ? 26.223 21.622 11.805 1.00 12.30 1055 LYS A N 1
ATOM 1163 C CA . LYS A 1 71 ? 27.120 21.176 12.847 1.00 10.74 1055 LYS A CA 1
ATOM 1164 C C . LYS A 1 71 ? 26.335 20.948 14.126 1.00 15.16 1055 LYS A C 1
ATOM 1165 O O . LYS A 1 71 ? 25.210 21.447 14.290 1.00 16.74 1055 LYS A O 1
ATOM 1184 N N . GLU A 1 72 ? 26.916 20.174 15.032 1.00 12.61 1056 GLU A N 1
ATOM 1185 C CA . GLU A 1 72 ? 26.412 20.039 16.372 1.00 14.30 1056 GLU A CA 1
ATOM 1186 C C . GLU A 1 72 ? 27.459 20.519 17.341 1.00 12.38 1056 GLU A C 1
ATOM 1187 O O . GLU A 1 72 ? 28.530 19.940 17.449 1.00 17.20 1056 GLU A O 1
ATOM 1199 N N . LEU A 1 73 ? 27.138 21.576 18.064 1.00 10.45 1057 LEU A N 1
ATOM 1200 C CA . LEU A 1 73 ? 27.997 22.023 19.149 1.00 11.12 1057 LEU A CA 1
ATOM 1201 C C . LEU A 1 73 ? 27.694 21.149 20.346 1.00 10.28 1057 LEU A C 1
ATOM 1202 O O . LEU A 1 73 ? 26.526 20.819 20.602 1.00 14.45 1057 LEU A O 1
ATOM 1218 N N . GLN A 1 74 ? 28.719 20.814 21.120 1.00 10.52 1058 GLN A N 1
ATOM 1219 C CA . GLN A 1 74 ? 28.545 20.026 22.343 1.00 10.75 1058 GLN A CA 1
ATOM 1220 C C . GLN A 1 74 ? 29.119 20.775 23.529 1.00 15.97 1058 GLN A C 1
ATOM 1221 O O . GLN A 1 74 ? 30.340 20.840 23.687 1.00 20.23 1058 GLN A O 1
ATOM 1235 N N . VAL A 1 75 ? 28.244 21.328 24.365 1.00 9.81 1059 VAL A N 1
ATOM 1236 C CA . VAL A 1 75 ? 28.675 22.077 25.533 1.00 10.19 1059 VAL A CA 1
ATOM 1237 C C . VAL A 1 75 ? 28.465 21.194 26.760 1.00 9.69 1059 VAL A C 1
ATOM 1238 O O . VAL A 1 75 ? 27.360 20.695 26.983 1.00 11.94 1059 VAL A O 1
ATOM 1251 N N . LYS A 1 76 ? 29.510 20.969 27.528 1.00 10.09 1060 LYS A N 1
ATOM 1252 C CA . LYS A 1 76 ? 29.413 20.100 28.694 1.00 9.97 1060 LYS A CA 1
ATOM 1253 C C . LYS A 1 76 ? 28.604 20.731 29.815 1.00 10.97 1060 LYS A C 1
ATOM 1254 O O . LYS A 1 76 ? 28.734 21.914 30.111 1.00 11.92 1060 LYS A O 1
ATOM 1273 N N . LEU A 1 77 ? 27.771 19.915 30.442 1.00 9.92 1061 LEU A N 1
ATOM 1274 C CA . LEU A 1 77 ? 26.956 20.325 31.565 1.00 11.40 1061 LEU A CA 1
ATOM 1275 C C . LEU A 1 77 ? 27.493 19.714 32.841 1.00 12.35 1061 LEU A C 1
ATOM 1276 O O . LEU A 1 77 ? 27.973 18.582 32.851 1.00 16.74 1061 LEU A O 1
ATOM 1292 N N . LEU A 1 78 ? 27.390 20.453 33.924 1.00 11.02 1062 LEU A N 1
ATOM 1293 C CA . LEU A 1 78 ? 27.943 20.060 35.211 1.00 12.16 1062 LEU A CA 1
ATOM 1294 C C . LEU A 1 78 ? 26.823 19.782 36.189 1.00 16.30 1062 LEU A C 1
ATOM 1295 O O . LEU A 1 78 ? 25.791 20.456 36.186 1.00 16.74 1062 LEU A O 1
ATOM 1311 N N A GLU A 1 79 ? 27.011 18.792 37.043 0.60 26.53 1063 GLU A N 1
ATOM 1312 N N B GLU A 1 79 ? 27.057 18.811 37.061 0.40 24.89 1063 GLU A N 1
ATOM 1313 C CA A GLU A 1 79 ? 26.005 18.542 38.063 0.60 24.94 1063 GLU A CA 1
ATOM 1314 C CA B GLU A 1 79 ? 26.097 18.443 38.094 0.40 26.47 1063 GLU A CA 1
ATOM 1315 C C A GLU A 1 79 ? 26.370 19.220 39.363 0.60 28.26 1063 GLU A C 1
ATOM 1316 C C B GLU A 1 79 ? 26.388 19.216 39.378 0.40 28.35 1063 GLU A C 1
ATOM 1317 O O A GLU A 1 79 ? 27.539 19.454 39.656 0.60 36.81 1063 GLU A O 1
ATOM 1318 O O B GLU A 1 79 ? 27.543 19.508 39.680 0.40 33.98 1063 GLU A O 1
ATOM 1341 N N . LEU A 1 80 ? 25.340 19.558 40.124 1.00 35.38 1064 LEU A N 1
ATOM 1342 C CA . LEU A 1 80 ? 25.486 20.369 41.323 1.00 46.06 1064 LEU A CA 1
ATOM 1343 C C . LEU A 1 80 ? 25.645 19.510 42.569 1.00 32.34 1064 LEU A C 1
ATOM 1344 O O . LEU A 1 80 ? 26.352 18.505 42.546 1.00 41.26 1064 LEU A O 1
ATOM 1360 N N . ARG A 1 90 ? 13.298 21.361 41.165 1.00 48.69 1074 ARG A N 1
ATOM 1361 C CA . ARG A 1 90 ? 12.581 22.415 40.455 1.00 46.22 1074 ARG A CA 1
ATOM 1362 C C . ARG A 1 90 ? 13.511 23.577 40.123 1.00 32.54 1074 ARG A C 1
ATOM 1363 O O . ARG A 1 90 ? 13.114 24.739 40.162 1.00 36.09 1074 ARG A O 1
ATOM 1366 N N . GLN A 1 91 ? 14.755 23.250 39.799 1.00 27.77 1075 GLN A N 1
ATOM 1367 C CA . GLN A 1 91 ? 15.741 24.258 39.442 1.00 28.83 1075 GLN A CA 1
ATOM 1368 C C . GLN A 1 91 ? 15.822 24.387 37.933 1.00 21.77 1075 GLN A C 1
ATOM 1369 O O . GLN A 1 91 ? 15.783 23.406 37.204 1.00 22.32 1075 GLN A O 1
ATOM 1383 N N . VAL A 1 92 ? 15.947 25.627 37.478 1.00 15.68 1076 VAL A N 1
ATOM 1384 C CA . VAL A 1 92 ? 16.027 25.947 36.050 1.00 13.86 1076 VAL A CA 1
ATOM 1385 C C . VAL A 1 92 ? 17.029 27.068 35.874 1.00 13.36 1076 VAL A C 1
ATOM 1386 O O . VAL A 1 92 ? 16.882 28.121 36.507 1.00 15.71 1076 VAL A O 1
ATOM 1399 N N . ARG A 1 93 ? 18.050 26.852 35.053 1.00 12.71 1077 ARG A N 1
ATOM 1400 C CA . ARG A 1 93 ? 19.049 27.890 34.779 1.00 12.20 1077 ARG A CA 1
ATOM 1401 C C . ARG A 1 93 ? 19.353 27.945 33.301 1.00 13.08 1077 ARG A C 1
ATOM 1402 O O . ARG A 1 93 ? 19.246 26.942 32.613 1.00 15.11 1077 ARG A O 1
ATOM 1423 N N . ARG A 1 94 ? 19.751 29.110 32.807 1.00 11.32 1078 ARG A N 1
ATOM 1424 C CA . ARG A 1 94 ? 19.935 29.330 31.387 1.00 10.34 1078 ARG A CA 1
ATOM 1425 C C . ARG A 1 94 ? 21.305 29.872 31.079 1.00 10.48 1078 ARG A C 1
ATOM 1426 O O . ARG A 1 94 ? 21.812 30.724 31.803 1.00 11.35 1078 ARG A O 1
ATOM 1447 N N . PHE A 1 95 ? 21.890 29.419 29.972 1.00 9.72 1079 PHE A N 1
ATOM 1448 C CA . PHE A 1 95 ? 23.037 30.114 29.371 1.00 9.67 1079 PHE A CA 1
ATOM 1449 C C . PHE A 1 95 ? 22.758 30.355 27.897 1.00 8.79 1079 PHE A C 1
ATOM 1450 O O . PHE A 1 95 ? 21.761 29.916 27.375 1.00 8.20 1079 PHE A O 1
ATOM 1467 N N . HIS A 1 96 ? 23.622 31.111 27.249 1.00 8.64 1080 HIS A N 1
ATOM 1468 C CA . HIS A 1 96 ? 23.423 31.521 25.882 1.00 8.04 1080 HIS A CA 1
ATOM 1469 C C . HIS A 1 96 ? 24.600 31.141 25.026 1.00 11.26 1080 HIS A C 1
ATOM 1470 O O . HIS A 1 96 ? 25.700 30.936 25.535 1.00 9.79 1080 HIS A O 1
ATOM 1483 N N . VAL A 1 97 ? 24.342 31.007 23.730 1.00 10.87 1081 VAL A N 1
ATOM 1484 C CA . VAL A 1 97 ? 25.395 30.847 22.738 1.00 9.46 1081 VAL A CA 1
ATOM 1485 C C . VAL A 1 97 ? 25.172 31.836 21.601 1.00 9.97 1081 VAL A C 1
ATOM 1486 O O . VAL A 1 97 ? 24.042 32.027 21.145 1.00 10.85 1081 VAL A O 1
ATOM 1499 N N . GLN A 1 98 ? 26.237 32.506 21.197 1.00 10.20 1082 GLN A N 1
ATOM 1500 C CA . GLN A 1 98 ? 26.147 33.518 20.159 1.00 11.03 1082 GLN A CA 1
ATOM 1501 C C . GLN A 1 98 ? 27.071 33.217 19.011 1.00 9.59 1082 GLN A C 1
ATOM 1502 O O . GLN A 1 98 ? 28.204 32.790 19.216 1.00 11.07 1082 GLN A O 1
ATOM 1516 N N . LEU A 1 99 ? 26.602 33.500 17.805 1.00 9.27 1083 LEU A N 1
ATOM 1517 C CA . LEU A 1 99 ? 27.410 33.481 16.592 1.00 10.77 1083 LEU A CA 1
ATOM 1518 C C . LEU A 1 99 ? 27.840 34.911 16.272 1.00 16.61 1083 LEU A C 1
ATOM 1519 O O . LEU A 1 99 ? 27.096 35.861 16.509 1.00 13.18 1083 LEU A O 1
ATOM 1535 N N . SER A 1 100 ? 29.029 35.062 15.721 1.00 12.21 1084 SER A N 1
ATOM 1536 C CA . SER A 1 100 ? 29.557 36.363 15.352 1.00 10.48 1084 SER A CA 1
ATOM 1537 C C . SER A 1 100 ? 30.589 36.171 14.246 1.00 12.32 1084 SER A C 1
ATOM 1538 O O . SER A 1 100 ? 30.923 35.050 13.860 1.00 12.79 1084 SER A O 1
ATOM 1546 N N . ASN A 1 101 ? 31.108 37.283 13.755 1.00 13.03 1085 ASN A N 1
ATOM 1547 C CA . ASN A 1 101 ? 32.289 37.297 12.906 1.00 14.59 1085 ASN A CA 1
ATOM 1548 C C . ASN A 1 101 ? 32.248 36.342 11.695 1.00 12.90 1085 ASN A C 1
ATOM 1549 O O . ASN A 1 101 ? 33.152 35.518 11.508 1.00 14.11 1085 ASN A O 1
ATOM 1560 N N . PRO A 1 102 ? 31.228 36.476 10.842 1.00 12.83 1086 PRO A N 1
ATOM 1561 C CA . PRO A 1 102 ? 31.214 35.647 9.625 1.00 12.51 1086 PRO A CA 1
ATOM 1562 C C . PRO A 1 102 ? 32.383 35.958 8.696 1.00 15.83 1086 PRO A C 1
ATOM 1563 O O . PRO A 1 102 ? 32.734 37.112 8.504 1.00 18.52 1086 PRO A O 1
ATOM 1574 N N . LYS A 1 103 ? 32.965 34.912 8.120 1.00 16.33 1087 LYS A N 1
ATOM 1575 C CA . LYS A 1 103 ? 34.087 35.052 7.206 1.00 16.62 1087 LYS A CA 1
ATOM 1576 C C . LYS A 1 103 ? 33.885 34.183 5.965 1.00 14.47 1087 LYS A C 1
ATOM 1577 O O . LYS A 1 103 ? 33.051 33.268 5.925 1.00 15.22 1087 LYS A O 1
ATOM 1596 N N . PHE A 1 104 ? 34.688 34.487 4.957 1.00 16.39 1088 PHE A N 1
ATOM 1597 C CA . PHE A 1 104 ? 34.705 33.777 3.686 1.00 17.65 1088 PHE A CA 1
ATOM 1598 C C . PHE A 1 104 ? 33.370 33.826 2.952 1.00 18.00 1088 PHE A C 1
ATOM 1599 O O . PHE A 1 104 ? 33.032 32.915 2.211 1.00 20.53 1088 PHE A O 1
ATOM 1616 N N . GLY A 1 105 ? 32.629 34.912 3.138 1.00 16.30 1089 GLY A N 1
ATOM 1617 C CA . GLY A 1 105 ? 31.387 35.124 2.417 1.00 17.65 1089 GLY A CA 1
ATOM 1618 C C . GLY A 1 105 ? 30.152 34.684 3.185 1.00 19.93 1089 GLY A C 1
ATOM 1619 O O . GLY A 1 105 ? 29.036 34.719 2.648 1.00 19.87 1089 GLY A O 1
ATOM 1623 N N . ALA A 1 106 ? 30.342 34.261 4.429 1.00 14.30 1090 ALA A N 1
ATOM 1624 C CA . ALA A 1 106 ? 29.225 33.759 5.241 1.00 15.19 1090 ALA A CA 1
ATOM 1625 C C . ALA A 1 106 ? 28.374 34.913 5.747 1.00 12.91 1090 ALA A C 1
ATOM 1626 O O . ALA A 1 106 ? 28.824 36.068 5.826 1.00 14.07 1090 ALA A O 1
ATOM 1633 N N . HIS A 1 107 ? 27.135 34.598 6.093 1.00 12.03 1091 HIS A N 1
ATOM 1634 C CA . HIS A 1 107 ? 26.244 35.544 6.717 1.00 11.20 1091 HIS A CA 1
ATOM 1635 C C . HIS A 1 107 ? 25.564 34.889 7.891 1.00 10.24 1091 HIS A C 1
ATOM 1636 O O . HIS A 1 107 ? 25.448 33.670 7.941 1.00 14.52 1091 HIS A O 1
ATOM 1649 N N . LEU A 1 108 ? 25.136 35.693 8.846 1.00 10.79 1092 LEU A N 1
ATOM 1650 C CA . LEU A 1 108 ? 24.405 35.190 9.997 1.00 9.84 1092 LEU A CA 1
ATOM 1651 C C . LEU A 1 108 ? 22.938 35.305 9.699 1.00 13.53 1092 LEU A C 1
ATOM 1652 O O . LEU A 1 108 ? 22.470 36.316 9.211 1.00 17.45 1092 LEU A O 1
ATOM 1668 N N . GLY A 1 109 ? 22.216 34.236 9.974 1.00 10.37 1093 GLY A N 1
ATOM 1669 C CA . GLY A 1 109 ? 20.775 34.230 9.853 1.00 12.11 1093 GLY A CA 1
ATOM 1670 C C . GLY A 1 109 ? 20.115 34.294 11.204 1.00 13.30 1093 GLY A C 1
ATOM 1671 O O . GLY A 1 109 ? 20.782 34.521 12.210 1.00 16.55 1093 GLY A O 1
ATOM 1675 N N . GLN A 1 110 ? 18.810 34.053 11.220 1.00 13.66 1094 GLN A N 1
ATOM 1676 C CA . GLN A 1 110 ? 18.022 34.151 12.431 1.00 13.13 1094 GLN A CA 1
ATOM 1677 C C . GLN A 1 110 ? 17.540 32.783 12.823 1.00 14.04 1094 GLN A C 1
ATOM 1678 O O . GLN A 1 110 ? 16.925 32.080 12.029 1.00 14.93 1094 GLN A O 1
ATOM 1692 N N . PRO A 1 111 ? 17.764 32.401 14.071 1.00 11.61 1095 PRO A N 1
ATOM 1693 C CA . PRO A 1 111 ? 18.414 33.156 15.153 1.00 10.37 1095 PRO A CA 1
ATOM 1694 C C . PRO A 1 111 ? 19.912 32.942 15.167 1.00 13.19 1095 PRO A C 1
ATOM 1695 O O . PRO A 1 111 ? 20.376 31.828 14.919 1.00 12.71 1095 PRO A O 1
ATOM 1706 N N . HIS A 1 112 ? 20.659 34.000 15.458 1.00 13.16 1096 HIS A N 1
ATOM 1707 C CA . HIS A 1 112 ? 22.110 33.911 15.568 1.00 12.09 1096 HIS A CA 1
ATOM 1708 C C . HIS A 1 112 ? 22.580 33.834 17.023 1.00 10.50 1096 HIS A C 1
ATOM 1709 O O . HIS A 1 112 ? 23.781 33.791 17.294 1.00 13.56 1096 HIS A O 1
ATOM 1722 N N A SER A 1 113 ? 21.607 33.796 17.932 0.45 10.48 1097 SER A N 1
ATOM 1723 N N B SER A 1 113 ? 21.642 33.855 17.955 0.55 9.39 1097 SER A N 1
ATOM 1724 C CA A SER A 1 113 ? 21.822 33.668 19.367 0.45 14.24 1097 SER A CA 1
ATOM 1725 C CA B SER A 1 113 ? 21.939 33.529 19.331 0.55 10.76 1097 SER A CA 1
ATOM 1726 C C A SER A 1 113 ? 20.769 32.701 19.920 0.45 10.77 1097 SER A C 1
ATOM 1727 C C B SER A 1 113 ? 20.850 32.581 19.788 0.55 9.44 1097 SER A C 1
ATOM 1728 O O A SER A 1 113 ? 19.585 32.801 19.575 0.45 11.06 1097 SER A O 1
ATOM 1729 O O B SER A 1 113 ? 19.749 32.550 19.221 0.55 11.81 1097 SER A O 1
ATOM 1744 N N . THR A 1 114 ? 21.177 31.781 20.786 1.00 9.19 1098 THR A N 1
ATOM 1745 C CA . THR A 1 114 ? 20.250 30.826 21.345 1.00 9.31 1098 THR A CA 1
ATOM 1746 C C . THR A 1 114 ? 20.421 30.728 22.846 1.00 10.40 1098 THR A C 1
ATOM 1747 O O . THR A 1 114 ? 21.443 31.130 23.405 1.00 9.71 1098 THR A O 1
ATOM 1758 N N . THR A 1 115 ? 19.401 30.178 23.482 1.00 11.34 1099 THR A N 1
ATOM 1759 C CA . THR A 1 115 ? 19.354 30.017 24.928 1.00 9.51 1099 THR A CA 1
ATOM 1760 C C . THR A 1 115 ? 19.218 28.544 25.245 1.00 10.88 1099 THR A C 1
ATOM 1761 O O . THR A 1 115 ? 18.329 27.880 24.712 1.00 13.24 1099 THR A O 1
ATOM 1772 N N . ILE A 1 116 ? 20.083 28.045 26.118 1.00 9.82 1100 ILE A N 1
ATOM 1773 C CA . ILE A 1 116 ? 20.047 26.671 26.573 1.00 8.59 1100 ILE A CA 1
ATOM 1774 C C . ILE A 1 116 ? 19.483 26.664 27.986 1.00 8.81 1100 ILE A C 1
ATOM 1775 O O . ILE A 1 116 ? 20.049 27.266 28.892 1.00 11.37 1100 ILE A O 1
ATOM 1791 N N . ILE A 1 117 ? 18.339 26.004 28.146 1.00 9.87 1101 ILE A N 1
ATOM 1792 C CA . ILE A 1 117 ? 17.640 25.907 29.401 1.00 12.07 1101 ILE A CA 1
ATOM 1793 C C . ILE A 1 117 ? 17.973 24.589 30.067 1.00 14.39 1101 ILE A C 1
ATOM 1794 O O . ILE A 1 117 ? 17.683 23.527 29.519 1.00 15.59 1101 ILE A O 1
ATOM 1810 N N . ILE A 1 118 ? 18.589 24.654 31.244 1.00 9.48 1102 ILE A N 1
ATOM 1811 C CA . ILE A 1 118 ? 18.999 23.464 31.961 1.00 11.67 1102 ILE A CA 1
ATOM 1812 C C . ILE A 1 118 ? 17.986 23.200 33.061 1.00 13.38 1102 ILE A C 1
ATOM 1813 O O . ILE A 1 118 ? 17.844 24.000 33.982 1.00 13.48 1102 ILE A O 1
ATOM 1829 N N . ARG A 1 119 ? 17.307 22.066 32.971 1.00 13.15 1103 ARG A N 1
ATOM 1830 C CA . ARG A 1 119 ? 16.307 21.653 33.948 1.00 16.82 1103 ARG A CA 1
ATOM 1831 C C . ARG A 1 119 ? 16.761 20.449 34.759 1.00 26.29 1103 ARG A C 1
ATOM 1832 O O . ARG A 1 119 ? 17.627 19.699 34.334 1.00 22.94 1103 ARG A O 1
ATOM 1853 N N . ASP A 1 120 ? 16.129 20.260 35.914 1.00 24.62 1104 ASP A N 1
ATOM 1854 C CA . ASP A 1 120 ? 16.332 19.090 36.754 1.00 37.28 1104 ASP A CA 1
ATOM 1855 C C . ASP A 1 120 ? 15.676 17.859 36.162 1.00 36.70 1104 ASP A C 1
ATOM 1856 O O . ASP A 1 120 ? 14.712 17.968 35.411 1.00 34.67 1104 ASP A O 1
ATOM 1865 N N . PRO A 1 121 ? 16.195 16.676 36.512 1.00 35.62 1105 PRO A N 1
ATOM 1866 C CA . PRO A 1 121 ? 15.530 15.412 36.191 1.00 43.64 1105 PRO A CA 1
ATOM 1867 C C . PRO A 1 121 ? 14.124 15.371 36.787 1.00 40.97 1105 PRO A C 1
ATOM 1868 O O . PRO A 1 121 ? 13.150 15.377 36.034 1.00 44.58 1105 PRO A O 1
ATOM 1879 N N . MET B 1 4 ? 48.573 8.085 21.353 1.00 44.39 988 MET B N 1
ATOM 1880 C CA . MET B 1 4 ? 48.139 9.372 20.820 1.00 25.21 988 MET B CA 1
ATOM 1881 C C . MET B 1 4 ? 46.644 9.595 21.054 1.00 27.48 988 MET B C 1
ATOM 1882 O O . MET B 1 4 ? 45.853 8.649 21.050 1.00 27.08 988 MET B O 1
ATOM 1895 N N . ARG B 1 5 ? 46.271 10.854 21.260 1.00 23.12 989 ARG B N 1
ATOM 1896 C CA . ARG B 1 5 ? 44.871 11.245 21.329 1.00 20.95 989 ARG B CA 1
ATOM 1897 C C . ARG B 1 5 ? 44.487 12.105 20.127 1.00 13.37 989 ARG B C 1
ATOM 1898 O O . ARG B 1 5 ? 45.354 12.592 19.389 1.00 15.90 989 ARG B O 1
ATOM 1919 N N . ASP B 1 6 ? 43.183 12.249 19.912 1.00 14.90 990 ASP B N 1
ATOM 1920 C CA . ASP B 1 6 ? 42.654 13.035 18.807 1.00 13.50 990 ASP B CA 1
ATOM 1921 C C . ASP B 1 6 ? 43.260 12.590 17.478 1.00 12.70 990 ASP B C 1
ATOM 1922 O O . ASP B 1 6 ? 43.842 13.368 16.737 1.00 12.66 990 ASP B O 1
ATOM 1931 N N . VAL B 1 7 ? 43.133 11.294 17.221 1.00 11.57 991 VAL B N 1
ATOM 1932 C CA . VAL B 1 7 ? 43.750 10.673 16.074 1.00 11.44 991 VAL B CA 1
ATOM 1933 C C . VAL B 1 7 ? 42.795 10.748 14.882 1.00 11.19 991 VAL B C 1
ATOM 1934 O O . VAL B 1 7 ? 41.675 10.214 14.922 1.00 11.59 991 VAL B O 1
ATOM 1947 N N . VAL B 1 8 ? 43.241 11.403 13.816 1.00 9.27 992 VAL B N 1
ATOM 1948 C CA . VAL B 1 8 ? 42.389 11.735 12.691 1.00 9.08 992 VAL B CA 1
ATOM 1949 C C . VAL B 1 8 ? 42.833 10.896 11.500 1.00 9.73 992 VAL B C 1
ATOM 1950 O O . VAL B 1 8 ? 44.027 10.829 11.209 1.00 9.69 992 VAL B O 1
ATOM 1963 N N . SER B 1 9 ? 41.882 10.258 10.823 1.00 7.97 993 SER B N 1
ATOM 1964 C CA . SER B 1 9 ? 42.190 9.392 9.685 1.00 9.63 993 SER B CA 1
ATOM 1965 C C . SER B 1 9 ? 41.001 9.311 8.725 1.00 8.97 993 SER B C 1
ATOM 1966 O O . SER B 1 9 ? 39.877 9.694 9.067 1.00 8.60 993 SER B O 1
ATOM 1974 N N . PHE B 1 10 ? 41.230 8.847 7.505 1.00 7.69 994 PHE B N 1
ATOM 1975 C CA . PHE B 1 10 ? 40.119 8.471 6.653 1.00 6.74 994 PHE B CA 1
ATOM 1976 C C . PHE B 1 10 ? 39.534 7.165 7.154 1.00 8.88 994 PHE B C 1
ATOM 1977 O O . PHE B 1 10 ? 40.245 6.310 7.663 1.00 10.87 994 PHE B O 1
ATOM 1994 N N . GLU B 1 11 ? 38.240 6.971 6.996 1.00 8.25 995 GLU B N 1
ATOM 1995 C CA . GLU B 1 11 ? 37.649 5.754 7.536 1.00 9.98 995 GLU B CA 1
ATOM 1996 C C . GLU B 1 11 ? 38.109 4.499 6.815 1.00 7.80 995 GLU B C 1
ATOM 1997 O O . GLU B 1 11 ? 38.171 3.440 7.451 1.00 9.27 995 GLU B O 1
ATOM 2009 N N . GLN B 1 12 ? 38.367 4.606 5.512 1.00 8.28 996 GLN B N 1
ATOM 2010 C CA . GLN B 1 12 ? 38.803 3.503 4.663 1.00 11.55 996 GLN B CA 1
ATOM 2011 C C . GLN B 1 12 ? 39.948 3.975 3.772 1.00 9.15 996 GLN B C 1
ATOM 2012 O O . GLN B 1 12 ? 40.040 5.157 3.442 1.00 10.03 996 GLN B O 1
ATOM 2026 N N . PRO B 1 13 ? 40.822 3.053 3.350 1.00 8.17 997 PRO B N 1
ATOM 2027 C CA . PRO B 1 13 ? 41.895 3.446 2.424 1.00 8.22 997 PRO B CA 1
ATOM 2028 C C . PRO B 1 13 ? 41.398 3.562 0.968 1.00 8.66 997 PRO B C 1
ATOM 2029 O O . PRO B 1 13 ? 42.092 4.135 0.145 1.00 8.35 997 PRO B O 1
ATOM 2040 N N . GLU B 1 14 ? 40.215 3.039 0.672 1.00 9.21 998 GLU B N 1
ATOM 2041 C CA . GLU B 1 14 ? 39.580 3.185 -0.633 1.00 9.12 998 GLU B CA 1
ATOM 2042 C C . GLU B 1 14 ? 38.088 3.441 -0.465 1.00 10.54 998 GLU B C 1
ATOM 2043 O O . GLU B 1 14 ? 37.418 2.822 0.367 1.00 10.35 998 GLU B O 1
ATOM 2055 N N . PHE B 1 15 ? 37.550 4.302 -1.326 1.00 10.18 999 PHE B N 1
ATOM 2056 C CA . PHE B 1 15 ? 36.104 4.494 -1.431 1.00 8.91 999 PHE B CA 1
ATOM 2057 C C . PHE B 1 15 ? 35.743 4.394 -2.892 1.00 9.44 999 PHE B C 1
ATOM 2058 O O . PHE B 1 15 ? 36.489 4.846 -3.727 1.00 11.05 999 PHE B O 1
ATOM 2075 N N . SER B 1 16 ? 34.590 3.840 -3.190 1.00 11.59 1000 SER B N 1
ATOM 2076 C CA . SER B 1 16 ? 34.064 3.694 -4.541 1.00 11.12 1000 SER B CA 1
ATOM 2077 C C . SER B 1 16 ? 32.911 4.641 -4.771 1.00 13.93 1000 SER B C 1
ATOM 2078 O O . SER B 1 16 ? 32.004 4.749 -3.948 1.00 16.48 1000 SER B O 1
ATOM 2086 N N . VAL B 1 17 ? 32.946 5.304 -5.916 1.00 11.14 1001 VAL B N 1
ATOM 2087 C CA . VAL B 1 17 ? 31.882 6.188 -6.363 1.00 12.33 1001 VAL B CA 1
ATOM 2088 C C . VAL B 1 17 ? 31.585 5.926 -7.834 1.00 11.77 1001 VAL B C 1
ATOM 2089 O O . VAL B 1 17 ? 32.357 5.265 -8.523 1.00 12.06 1001 VAL B O 1
ATOM 2102 N N . SER B 1 18 ? 30.458 6.445 -8.308 1.00 11.96 1002 SER B N 1
ATOM 2103 C CA . SER B 1 18 ? 30.095 6.390 -9.713 1.00 12.73 1002 SER B CA 1
ATOM 2104 C C . SER B 1 18 ? 30.418 7.709 -10.406 1.00 14.77 1002 SER B C 1
ATOM 2105 O O . SER B 1 18 ? 30.314 8.784 -9.805 1.00 15.92 1002 SER B O 1
ATOM 2113 N N . ARG B 1 19 ? 30.790 7.609 -11.681 1.00 16.74 1003 ARG B N 1
ATOM 2114 C CA . ARG B 1 19 ? 31.207 8.746 -12.509 1.00 18.40 1003 ARG B CA 1
ATOM 2115 C C . ARG B 1 19 ? 30.215 9.929 -12.523 1.00 27.09 1003 ARG B C 1
ATOM 2116 O O . ARG B 1 19 ? 30.594 11.107 -12.535 1.00 21.22 1003 ARG B O 1
ATOM 2137 N N . GLY B 1 20 ? 28.942 9.595 -12.490 1.00 12.55 1004 GLY B N 1
ATOM 2138 C CA . GLY B 1 20 ? 27.868 10.575 -12.570 1.00 12.22 1004 GLY B CA 1
ATOM 2139 C C . GLY B 1 20 ? 27.350 11.032 -11.210 1.00 11.64 1004 GLY B C 1
ATOM 2140 O O . GLY B 1 20 ? 26.356 11.751 -11.154 1.00 12.78 1004 GLY B O 1
ATOM 2144 N N . ASP B 1 21 ? 28.008 10.647 -10.119 1.00 11.54 1005 ASP B N 1
ATOM 2145 C CA . ASP B 1 21 ? 27.601 11.020 -8.744 1.00 13.54 1005 ASP B CA 1
ATOM 2146 C C . ASP B 1 21 ? 27.595 12.506 -8.318 1.00 14.71 1005 ASP B C 1
ATOM 2147 O O . ASP B 1 21 ? 27.025 12.845 -7.293 1.00 16.17 1005 ASP B O 1
ATOM 2156 N N . GLN B 1 22 ? 28.223 13.364 -9.098 1.00 15.85 1006 GLN B N 1
ATOM 2157 C CA . GLN B 1 22 ? 28.388 14.801 -8.791 1.00 13.22 1006 GLN B CA 1
ATOM 2158 C C . GLN B 1 22 ? 29.339 15.106 -7.629 1.00 11.42 1006 GLN B C 1
ATOM 2159 O O . GLN B 1 22 ? 30.129 16.038 -7.728 1.00 10.32 1006 GLN B O 1
ATOM 2173 N N . VAL B 1 23 ? 29.292 14.325 -6.559 1.00 11.62 1007 VAL B N 1
ATOM 2174 C CA . VAL B 1 23 ? 30.208 14.508 -5.436 1.00 10.17 1007 VAL B CA 1
ATOM 2175 C C . VAL B 1 23 ? 30.632 13.181 -4.850 1.00 9.71 1007 VAL B C 1
ATOM 2176 O O . VAL B 1 23 ? 29.852 12.223 -4.830 1.00 10.52 1007 VAL B O 1
ATOM 2189 N N . ALA B 1 24 ? 31.869 13.140 -4.364 1.00 7.87 1008 ALA B N 1
ATOM 2190 C CA . ALA B 1 24 ? 32.368 12.036 -3.571 1.00 7.98 1008 ALA B CA 1
ATOM 2191 C C . ALA B 1 24 ? 32.295 12.516 -2.125 1.00 9.29 1008 ALA B C 1
ATOM 2192 O O . ALA B 1 24 ? 32.826 13.585 -1.805 1.00 9.94 1008 ALA B O 1
ATOM 2199 N N . ARG B 1 25 ? 31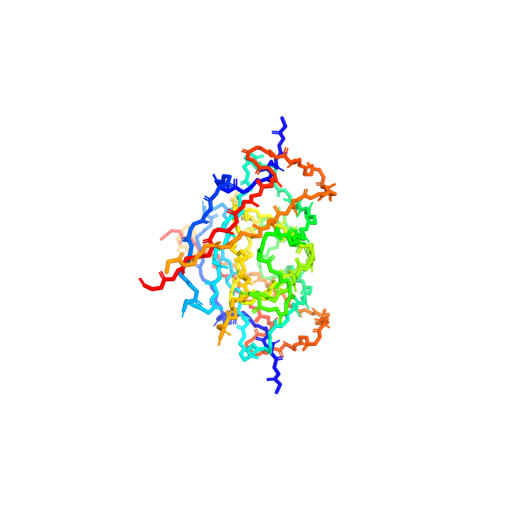.655 11.731 -1.262 1.00 9.42 1009 ARG B N 1
ATOM 2200 C CA . ARG B 1 25 ? 31.503 12.036 0.149 1.00 10.51 1009 ARG B CA 1
ATOM 2201 C C . ARG B 1 25 ? 32.453 11.169 0.929 1.00 10.90 1009 ARG B C 1
ATOM 2202 O O . ARG B 1 25 ? 32.332 9.948 0.911 1.00 14.26 1009 ARG B O 1
ATOM 2223 N N . ILE B 1 26 ? 33.421 11.811 1.572 1.00 8.17 1010 ILE B N 1
ATOM 2224 C CA . ILE B 1 26 ? 34.599 11.111 2.093 1.00 10.14 1010 ILE B CA 1
ATOM 2225 C C . ILE B 1 26 ? 34.700 11.301 3.586 1.00 10.31 1010 ILE B C 1
ATOM 2226 O O . ILE B 1 26 ? 34.962 12.392 4.042 1.00 10.31 1010 ILE B O 1
ATOM 2242 N N . PRO B 1 27 ? 34.459 10.234 4.358 1.00 8.27 1011 PRO B N 1
ATOM 2243 C CA . PRO B 1 27 ? 34.460 10.400 5.812 1.00 7.69 1011 PRO B CA 1
ATOM 2244 C C . PRO B 1 27 ? 35.830 10.417 6.421 1.00 8.99 1011 PRO B C 1
ATOM 2245 O O . PRO B 1 27 ? 36.670 9.530 6.142 1.00 9.14 1011 PRO B O 1
ATOM 2256 N N . VAL B 1 28 ? 36.031 11.398 7.302 1.00 9.49 1012 VAL B N 1
ATOM 2257 C CA . VAL B 1 28 ? 37.217 11.548 8.109 1.00 8.18 1012 VAL B CA 1
ATOM 2258 C C . VAL B 1 28 ? 36.790 11.373 9.560 1.00 9.08 1012 VAL B C 1
ATOM 2259 O O . VAL B 1 28 ? 35.885 12.048 10.045 1.00 11.24 1012 VAL B O 1
ATOM 2272 N N . ILE B 1 29 ? 37.445 10.466 10.262 1.00 9.62 1013 ILE B N 1
ATOM 2273 C CA . ILE B 1 29 ? 37.109 10.179 11.631 1.00 11.11 1013 ILE B CA 1
ATOM 2274 C C . ILE B 1 29 ? 38.154 10.739 12.583 1.00 9.71 1013 ILE B C 1
ATOM 2275 O O . ILE B 1 29 ? 39.317 10.907 12.231 1.00 9.78 1013 ILE B O 1
ATOM 2291 N N . ARG B 1 30 ? 37.723 11.039 13.798 1.00 9.54 1014 ARG B N 1
ATOM 2292 C CA . ARG B 1 30 ? 38.620 11.406 14.876 1.00 10.87 1014 ARG B CA 1
ATOM 2293 C C . ARG B 1 30 ? 38.319 10.485 16.040 1.00 11.86 1014 ARG B C 1
ATOM 2294 O O . ARG B 1 30 ? 37.151 10.346 16.454 1.00 11.48 1014 ARG B O 1
ATOM 2315 N N . ARG B 1 31 ? 39.372 9.848 16.543 1.00 11.63 1015 ARG B N 1
ATOM 2316 C CA . ARG B 1 31 ? 39.284 8.847 17.593 1.00 10.81 1015 ARG B CA 1
ATOM 2317 C C . ARG B 1 31 ? 40.074 9.272 18.847 1.00 11.82 1015 ARG B C 1
ATOM 2318 O O . ARG B 1 31 ? 40.955 10.139 18.783 1.00 12.00 1015 ARG B O 1
ATOM 2339 N N . VAL B 1 32 ? 39.773 8.617 19.965 1.00 13.00 1016 VAL B N 1
ATOM 2340 C CA . VAL B 1 32 ? 40.441 8.826 21.262 1.00 13.85 1016 VAL B CA 1
ATOM 2341 C C . VAL B 1 32 ? 40.418 10.298 21.648 1.00 13.65 1016 VAL B C 1
ATOM 2342 O O . VAL B 1 32 ? 41.454 10.938 21.814 1.00 14.24 1016 VAL B O 1
ATOM 2355 N N A LEU B 1 33 ? 39.215 10.844 21.752 0.64 16.49 1017 LEU B N 1
ATOM 2356 N N B LEU B 1 33 ? 39.212 10.835 21.775 0.36 16.23 1017 LEU B N 1
ATOM 2357 C CA A LEU B 1 33 ? 39.038 12.276 21.953 0.64 20.63 1017 LEU B CA 1
ATOM 2358 C CA B LEU B 1 33 ? 39.021 12.259 22.010 0.36 19.51 1017 LEU B CA 1
ATOM 2359 C C A LEU B 1 33 ? 39.508 12.743 23.337 0.64 17.90 1017 LEU B C 1
ATOM 2360 C C B LEU B 1 33 ? 39.558 12.710 23.363 0.36 18.20 1017 LEU B C 1
ATOM 2361 O O A LEU B 1 33 ? 39.130 12.165 24.353 0.64 21.77 1017 LEU B O 1
ATOM 2362 O O B LEU B 1 33 ? 39.291 12.081 24.384 0.36 23.21 1017 LEU B O 1
ATOM 2393 N N . ASP B 1 34 ? 40.310 13.809 23.366 1.00 19.74 1018 ASP B N 1
ATOM 2394 C CA . ASP B 1 34 ? 40.819 14.377 24.621 1.00 20.56 1018 ASP B CA 1
ATOM 2395 C C . ASP B 1 34 ? 39.854 15.389 25.228 1.00 26.15 1018 ASP B C 1
ATOM 2396 O O . ASP B 1 34 ? 39.856 15.583 26.432 1.00 26.59 1018 ASP B O 1
ATOM 2405 N N . GLY B 1 35 ? 39.060 16.047 24.392 1.00 19.03 1019 GLY B N 1
ATOM 2406 C CA . GLY B 1 35 ? 38.042 16.975 24.845 1.00 21.34 1019 GLY B CA 1
ATOM 2407 C C . GLY B 1 35 ? 38.072 18.332 24.180 1.00 18.07 1019 GLY B C 1
ATOM 2408 O O . GLY B 1 35 ? 37.160 19.132 24.360 1.00 22.15 1019 GLY B O 1
ATOM 2412 N N . GLY B 1 36 ? 39.116 18.600 23.404 1.00 17.12 1020 GLY B N 1
ATOM 2413 C CA . GLY B 1 36 ? 39.256 19.884 22.736 1.00 24.01 1020 GLY B CA 1
ATOM 2414 C C . GLY B 1 36 ? 39.150 19.815 21.225 1.00 16.19 1020 GLY B C 1
ATOM 2415 O O . GLY B 1 36 ? 38.771 18.797 20.675 1.00 16.01 1020 GLY B O 1
ATOM 2419 N N . LYS B 1 37 ? 39.500 20.910 20.567 1.00 16.25 1021 LYS B N 1
ATOM 2420 C CA . LYS B 1 37 ? 39.452 20.989 19.123 1.00 13.31 1021 LYS B CA 1
ATOM 2421 C C . LYS B 1 37 ? 40.680 20.324 18.493 1.00 12.84 1021 LYS B C 1
ATOM 2422 O O . LYS B 1 37 ? 41.711 20.127 19.136 1.00 16.04 1021 LYS B O 1
ATOM 2441 N N . SER B 1 38 ? 40.527 19.981 17.222 1.00 13.42 1022 SER B N 1
ATOM 2442 C CA . SER B 1 38 ? 41.607 19.424 16.414 1.00 11.53 1022 SER B CA 1
ATOM 2443 C C . SER B 1 38 ? 41.497 19.994 15.024 1.00 10.72 1022 SER B C 1
ATOM 2444 O O . SER B 1 38 ? 40.391 20.216 14.551 1.00 13.78 1022 SER B O 1
ATOM 2452 N N . GLN B 1 39 ? 42.621 20.195 14.335 1.00 8.24 1023 GLN B N 1
ATOM 2453 C CA . GLN B 1 39 ? 42.584 20.574 12.937 1.00 9.21 1023 GLN B CA 1
ATOM 2454 C C . GLN B 1 39 ? 43.580 19.749 12.157 1.00 9.22 1023 GLN B C 1
ATOM 2455 O O . GLN B 1 39 ? 44.692 19.444 12.633 1.00 11.14 1023 GLN B O 1
ATOM 2469 N N . VAL B 1 40 ? 43.220 19.438 10.925 1.00 8.95 1024 VAL B N 1
ATOM 2470 C CA . VAL B 1 40 ? 44.151 18.907 9.943 1.00 8.20 1024 VAL B CA 1
ATOM 2471 C C . VAL B 1 40 ? 43.954 19.655 8.625 1.00 9.59 1024 VAL B C 1
ATOM 2472 O O . VAL B 1 40 ? 42.926 20.308 8.403 1.00 9.90 1024 VAL B O 1
ATOM 2485 N N . SER B 1 41 ? 44.948 19.577 7.757 1.00 8.89 1025 SER B N 1
ATOM 2486 C CA . SER B 1 41 ? 44.815 20.029 6.385 1.00 8.45 1025 SER B CA 1
ATOM 2487 C C . SER B 1 41 ? 44.519 18.848 5.486 1.00 7.59 1025 SER B C 1
ATOM 2488 O O . SER B 1 41 ? 44.877 17.707 5.803 1.00 9.78 1025 SER B O 1
ATOM 2496 N N . TYR B 1 42 ? 43.871 19.115 4.362 1.00 8.27 1026 TYR B N 1
ATOM 2497 C CA . TYR B 1 42 ? 43.608 18.083 3.372 1.00 9.11 1026 TYR B CA 1
ATOM 2498 C C . TYR B 1 42 ? 43.837 18.641 1.987 1.00 8.49 1026 TYR B C 1
ATOM 2499 O O . TYR B 1 42 ? 43.734 19.835 1.739 1.00 9.08 1026 TYR B O 1
ATOM 2517 N N . ARG B 1 43 ? 44.150 17.753 1.058 1.00 9.26 1027 ARG B N 1
ATOM 2518 C CA . ARG B 1 43 ? 44.238 18.132 -0.337 1.00 8.93 1027 ARG B CA 1
ATOM 2519 C C . ARG B 1 43 ? 43.975 16.929 -1.188 1.00 8.87 1027 ARG B C 1
ATOM 2520 O O . ARG B 1 43 ? 44.343 15.798 -0.820 1.00 8.64 1027 ARG B O 1
ATOM 2541 N N . THR B 1 44 ? 43.365 17.162 -2.342 1.00 8.07 1028 THR B N 1
ATOM 2542 C CA . THR B 1 44 ? 43.334 16.137 -3.363 1.00 7.77 1028 THR B CA 1
ATOM 2543 C C . THR B 1 44 ? 44.692 16.031 -4.068 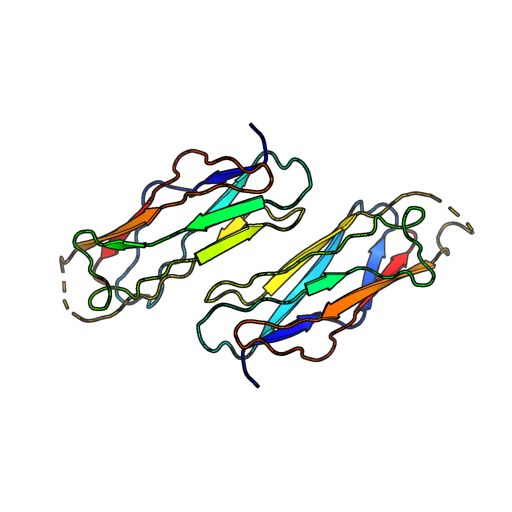1.00 11.42 1028 THR B C 1
ATOM 2544 O O . THR B 1 44 ? 45.514 16.949 -4.020 1.00 9.56 1028 THR B O 1
ATOM 2555 N N A GLN B 1 45 ? 44.934 14.889 -4.679 0.62 7.27 1029 GLN B N 1
ATOM 2556 N N B GLN B 1 45 ? 44.871 14.920 -4.768 0.38 9.13 1029 GLN B N 1
ATOM 2557 C CA A GLN B 1 45 ? 46.060 14.720 -5.572 0.62 6.37 1029 GLN B CA 1
ATOM 2558 C CA B GLN B 1 45 ? 46.089 14.616 -5.506 0.38 6.79 1029 GLN B CA 1
ATOM 2559 C C A GLN B 1 45 ? 45.651 13.773 -6.682 0.62 5.92 1029 GLN B C 1
ATOM 2560 C C B GLN B 1 45 ? 45.730 13.692 -6.667 0.38 11.22 1029 GLN B C 1
ATOM 2561 O O A GLN B 1 45 ? 44.943 12.790 -6.459 0.62 11.20 1029 GLN B O 1
ATOM 2562 O O B GLN B 1 45 ? 45.124 12.637 -6.458 0.38 6.12 1029 GLN B O 1
ATOM 2589 N N . ASP B 1 46 ? 46.097 14.056 -7.893 1.00 8.48 1030 ASP B N 1
ATOM 2590 C CA . ASP B 1 46 ? 45.826 13.169 -9.025 1.00 8.23 1030 ASP B CA 1
ATOM 2591 C C . ASP B 1 46 ? 46.313 11.757 -8.783 1.00 9.43 1030 ASP B C 1
ATOM 2592 O O . ASP B 1 46 ? 47.374 11.515 -8.204 1.00 10.32 1030 ASP B O 1
ATOM 2601 N N . GLY B 1 47 ? 45.543 10.804 -9.269 1.00 11.76 1031 GLY B N 1
ATOM 2602 C CA . GLY B 1 47 ? 46.050 9.479 -9.543 1.00 11.24 1031 GLY B CA 1
ATOM 2603 C C . GLY B 1 47 ? 45.887 9.225 -11.027 1.00 11.32 1031 GLY B C 1
ATOM 2604 O O . GLY B 1 47 ? 46.273 10.042 -11.852 1.00 13.37 1031 GLY B O 1
ATOM 2608 N N . THR B 1 48 ? 45.261 8.101 -11.363 1.00 10.98 1032 THR B N 1
ATOM 2609 C CA . THR B 1 48 ? 44.856 7.850 -12.732 1.00 11.57 1032 THR B CA 1
ATOM 2610 C C . THR B 1 48 ? 43.695 8.774 -13.123 1.00 12.21 1032 THR B C 1
ATOM 2611 O O . THR B 1 48 ? 43.511 9.087 -14.286 1.00 12.44 1032 THR B O 1
ATOM 2622 N N . ALA B 1 49 ? 42.926 9.215 -12.125 1.00 10.39 1033 ALA B N 1
ATOM 2623 C CA . ALA B 1 49 ? 41.913 10.274 -12.282 1.00 10.61 1033 ALA B CA 1
ATOM 2624 C C . ALA B 1 49 ? 42.569 11.613 -12.055 1.00 10.03 1033 ALA B C 1
ATOM 2625 O O . ALA B 1 49 ? 43.380 11.765 -11.149 1.00 10.12 1033 ALA B O 1
ATOM 2632 N N . GLN B 1 50 ? 42.236 12.588 -12.894 1.00 10.27 1034 GLN B N 1
ATOM 2633 C CA . GLN B 1 50 ? 42.982 13.846 -12.958 1.00 8.74 1034 GLN B CA 1
ATOM 2634 C C . GLN B 1 50 ? 42.097 15.061 -12.805 1.00 9.37 1034 GLN B C 1
ATOM 2635 O O . GLN B 1 50 ? 40.983 15.113 -13.299 1.00 9.36 1034 GLN B O 1
ATOM 2649 N N . GLY B 1 51 ? 42.625 16.071 -12.118 1.00 8.72 1035 GLY B N 1
ATOM 2650 C CA . GLY B 1 51 ? 41.891 17.288 -11.879 1.00 9.17 1035 GLY B CA 1
ATOM 2651 C C . GLY B 1 51 ? 41.476 17.938 -13.181 1.00 10.76 1035 GLY B C 1
ATOM 2652 O O . GLY B 1 51 ? 42.243 17.987 -14.145 1.00 12.63 1035 GLY B O 1
ATOM 2656 N N . ASN B 1 52 ? 40.259 18.468 -13.175 1.00 9.79 1036 ASN B N 1
ATOM 2657 C CA . ASN B 1 52 ? 39.604 19.096 -14.329 1.00 11.10 1036 ASN B CA 1
ATOM 2658 C C . ASN B 1 52 ? 39.226 18.136 -15.460 1.00 12.33 1036 ASN B C 1
ATOM 2659 O O . ASN B 1 52 ? 38.726 18.568 -16.500 1.00 15.70 1036 ASN B O 1
ATOM 2670 N N . ARG B 1 53 ? 39.457 16.844 -15.266 1.00 9.76 1037 ARG B N 1
ATOM 2671 C CA . ARG B 1 53 ? 38.956 15.838 -16.199 1.00 11.44 1037 ARG B CA 1
ATOM 2672 C C . ARG B 1 53 ? 37.983 14.933 -15.466 1.00 12.12 1037 ARG B C 1
ATOM 2673 O O . ARG B 1 53 ? 36.857 14.709 -15.910 1.00 12.91 1037 ARG B O 1
ATOM 2694 N N . ASP B 1 54 ? 38.403 14.416 -14.322 1.00 9.71 1038 ASP B N 1
ATOM 2695 C CA . ASP B 1 54 ? 37.611 13.431 -13.578 1.00 9.84 1038 ASP B CA 1
ATOM 2696 C C . ASP B 1 54 ? 37.019 13.949 -12.276 1.00 8.37 1038 ASP B C 1
ATOM 2697 O O . ASP B 1 54 ? 36.029 13.406 -11.778 1.00 9.73 1038 ASP B O 1
ATOM 2706 N N . TYR B 1 55 ? 37.614 15.014 -11.737 1.00 8.52 1039 TYR B N 1
ATOM 2707 C CA . TYR B 1 55 ? 37.184 15.593 -10.469 1.00 7.57 1039 TYR B CA 1
ATOM 2708 C C . TYR B 1 55 ? 37.706 17.014 -10.384 1.00 6.68 1039 TYR B C 1
ATOM 2709 O O . TYR B 1 55 ? 38.594 17.397 -11.146 1.00 9.86 1039 TYR B O 1
ATOM 2727 N N . ILE B 1 56 ? 37.182 17.779 -9.440 1.00 8.20 1040 ILE B N 1
ATOM 2728 C CA . ILE B 1 56 ? 37.620 19.153 -9.246 1.00 9.19 1040 ILE B CA 1
ATOM 2729 C C . ILE B 1 56 ? 38.563 19.219 -8.050 1.00 9.73 1040 ILE B C 1
ATOM 2730 O O . ILE B 1 56 ? 38.170 18.927 -6.923 1.00 10.09 1040 ILE B O 1
ATOM 2746 N N . PRO B 1 57 ? 39.817 19.634 -8.279 1.00 9.79 1041 PRO B N 1
ATOM 2747 C CA . PRO B 1 57 ? 40.765 19.658 -7.161 1.00 11.02 1041 PRO B CA 1
ATOM 2748 C C . PRO B 1 57 ? 40.399 20.655 -6.078 1.00 10.77 1041 PRO B C 1
ATOM 2749 O O . PRO B 1 57 ? 39.852 21.720 -6.353 1.00 12.52 1041 PRO B O 1
ATOM 2760 N N . VAL B 1 58 ? 40.717 20.298 -4.847 1.00 10.85 1042 VAL B N 1
ATOM 2761 C CA . VAL B 1 58 ? 40.388 21.120 -3.701 1.00 10.34 1042 VAL B CA 1
ATOM 2762 C C . VAL B 1 58 ? 41.366 20.826 -2.555 1.00 11.91 1042 VAL B C 1
ATOM 2763 O O . VAL B 1 58 ? 41.869 19.706 -2.394 1.00 12.00 1042 VAL B O 1
ATOM 2776 N N A GLU B 1 59 ? 41.662 21.857 -1.780 0.55 11.85 1043 GLU B N 1
ATOM 2777 N N B GLU B 1 59 ? 41.636 21.855 -1.765 0.45 11.74 1043 GLU B N 1
ATOM 2778 C CA A GLU B 1 59 ? 42.417 21.705 -0.548 0.55 11.96 1043 GLU B CA 1
ATOM 2779 C CA B GLU B 1 59 ? 42.462 21.736 -0.570 0.45 10.35 1043 GLU B CA 1
ATOM 2780 C C A GLU B 1 59 ? 41.777 22.605 0.494 0.55 8.18 1043 GLU B C 1
ATOM 2781 C C B GLU B 1 59 ? 41.924 22.697 0.481 0.45 15.95 1043 GLU B C 1
ATOM 2782 O O A GLU B 1 59 ? 41.007 23.505 0.173 0.55 11.97 1043 GLU B O 1
ATOM 2783 O O B GLU B 1 59 ? 41.377 23.750 0.146 0.45 13.08 1043 GLU B O 1
ATOM 2806 N N . GLY B 1 60 ? 42.073 22.332 1.752 1.00 10.48 1044 GLY B N 1
ATOM 2807 C CA . GLY B 1 60 ? 41.595 23.169 2.829 1.00 9.52 1044 GLY B CA 1
ATOM 2808 C C . GLY B 1 60 ? 41.923 22.609 4.186 1.00 12.39 1044 GLY B C 1
ATOM 2809 O O . GLY B 1 60 ? 42.843 21.809 4.363 1.00 10.76 1044 GLY B O 1
ATOM 2813 N N A GLU B 1 61 ? 41.194 23.076 5.181 0.57 11.69 1045 GLU B N 1
ATOM 2814 N N B GLU B 1 61 ? 41.108 23.022 5.148 0.43 16.06 1045 GLU B N 1
ATOM 2815 C CA A GLU B 1 61 ? 41.376 22.583 6.528 0.57 13.30 1045 GLU B CA 1
ATOM 2816 C CA B GLU B 1 61 ? 41.294 22.690 6.550 0.43 11.18 1045 GLU B CA 1
ATOM 2817 C C A GLU B 1 61 ? 40.084 21.925 7.008 0.57 10.02 1045 GLU B C 1
ATOM 2818 C C B GLU B 1 61 ? 40.042 22.061 7.159 0.43 11.49 1045 GLU B C 1
ATOM 2819 O O A GLU B 1 61 ? 39.009 22.175 6.446 0.57 12.81 1045 GLU B O 1
ATOM 2820 O O B GLU B 1 61 ? 38.928 22.538 6.923 0.43 12.83 1045 GLU B O 1
ATOM 2843 N N . LEU B 1 62 ? 40.218 21.035 7.985 1.00 11.16 1046 LEU B N 1
ATOM 2844 C CA . LEU B 1 62 ? 39.095 20.438 8.702 1.00 11.55 1046 LEU B CA 1
ATOM 2845 C C . LEU B 1 62 ? 39.293 20.694 10.172 1.00 8.45 1046 LEU B C 1
ATOM 2846 O O . LEU B 1 62 ? 40.278 20.254 10.750 1.00 11.76 1046 LEU B O 1
ATOM 2862 N N . LEU B 1 63 ? 38.363 21.426 10.749 1.00 9.80 1047 LEU B N 1
ATOM 2863 C CA . LEU B 1 63 ? 38.438 21.823 12.127 1.00 9.88 1047 LEU B CA 1
ATOM 2864 C C . LEU B 1 63 ? 37.331 21.100 12.895 1.00 13.11 1047 LEU B C 1
ATOM 2865 O O . LEU B 1 63 ? 36.147 21.335 12.666 1.00 15.01 1047 LEU B O 1
ATOM 2881 N N . PHE B 1 64 ? 37.747 20.183 13.758 1.00 10.73 1048 PHE B N 1
ATOM 2882 C CA . PHE B 1 64 ? 36.871 19.446 14.651 1.00 11.82 1048 PHE B CA 1
ATOM 2883 C C . PHE B 1 64 ? 36.707 20.219 15.955 1.00 13.01 1048 PHE B C 1
ATOM 2884 O O . PHE B 1 64 ? 37.682 20.556 16.607 1.00 13.89 1048 PHE B O 1
ATOM 2901 N N A GLN B 1 65 ? 35.474 20.524 16.329 0.66 12.42 1049 GLN B N 1
ATOM 2902 N N B GLN B 1 65 ? 35.467 20.466 16.343 0.34 14.13 1049 GLN B N 1
ATOM 2903 C CA A GLN B 1 65 ? 35.238 21.105 17.646 0.66 12.81 1049 GLN B CA 1
ATOM 2904 C CA B GLN B 1 65 ? 35.198 21.044 17.647 0.34 12.74 1049 GLN B CA 1
ATOM 2905 C C A GLN B 1 65 ? 34.978 19.981 18.658 0.66 11.01 1049 GLN B C 1
ATOM 2906 C C B GLN B 1 65 ? 35.029 19.939 18.674 0.34 11.95 1049 GLN B C 1
ATOM 2907 O O A GLN B 1 65 ? 34.874 18.807 18.292 0.66 14.72 1049 GLN B O 1
ATOM 2908 O O B GLN B 1 65 ? 34.996 18.755 18.334 0.34 10.11 1049 GLN B O 1
ATOM 2935 N N . PRO B 1 66 ? 34.940 20.323 19.947 1.00 10.68 1050 PRO B N 1
ATOM 2936 C CA . PRO B 1 66 ? 34.799 19.327 21.000 1.00 10.64 1050 PRO B CA 1
ATOM 2937 C C . PRO B 1 66 ? 33.612 18.414 20.732 1.00 12.56 1050 PRO B C 1
ATOM 2938 O O . PRO B 1 66 ? 32.530 18.873 20.356 1.00 14.30 1050 PRO B O 1
ATOM 2949 N N . GLY B 1 67 ? 33.857 17.116 20.859 1.00 11.73 1051 GLY B N 1
ATOM 2950 C CA . GLY B 1 67 ? 32.823 16.107 20.705 1.00 12.93 1051 GLY B CA 1
ATOM 2951 C C . GLY B 1 67 ? 32.651 15.532 19.307 1.00 11.88 1051 GLY B C 1
ATOM 2952 O O . GLY B 1 67 ? 32.068 14.458 19.134 1.00 14.37 1051 GLY B O 1
ATOM 2956 N N . GLU B 1 68 ? 33.161 16.214 18.295 1.00 11.85 1052 GLU B N 1
ATOM 2957 C CA . GLU B 1 68 ? 32.951 15.775 16.916 1.00 10.98 1052 GLU B CA 1
ATOM 2958 C C . GLU B 1 68 ? 33.801 14.555 16.611 1.00 12.95 1052 GLU B C 1
ATOM 2959 O O . GLU B 1 68 ? 35.011 14.571 16.824 1.00 12.57 1052 GLU B O 1
ATOM 2971 N N . ALA B 1 69 ? 33.172 13.481 16.155 1.00 13.46 1053 ALA B N 1
ATOM 2972 C CA . ALA B 1 69 ? 33.886 12.234 15.896 1.00 13.45 1053 ALA B CA 1
ATOM 2973 C C . ALA B 1 69 ? 34.075 11.946 14.408 1.00 12.49 1053 ALA B C 1
ATOM 2974 O O . ALA B 1 69 ? 34.838 11.050 14.051 1.00 12.27 1053 ALA B O 1
ATOM 2981 N N . TRP B 1 70 ? 33.402 12.662 13.524 1.00 9.51 1054 TRP B N 1
ATOM 2982 C CA . TRP B 1 70 ? 33.652 12.489 12.101 1.00 11.27 1054 TRP B CA 1
ATOM 2983 C C . TRP B 1 70 ? 33.107 13.660 11.329 1.00 12.58 1054 TRP B C 1
ATOM 2984 O O . TRP B 1 70 ? 32.212 14.372 11.786 1.00 14.44 1054 TRP B O 1
ATOM 3005 N N . LYS B 1 71 ? 33.696 13.858 10.156 1.00 10.92 1055 LYS B N 1
ATOM 3006 C CA . LYS B 1 71 ? 33.285 14.892 9.227 1.00 14.24 1055 LYS B CA 1
ATOM 3007 C C . LYS B 1 71 ? 33.285 14.329 7.830 1.00 12.55 1055 LYS B C 1
ATOM 3008 O O . LYS B 1 71 ? 33.966 13.343 7.530 1.00 13.37 1055 LYS B O 1
ATOM 3027 N N . GLU B 1 72 ? 32.530 14.948 6.949 1.00 12.04 1056 GLU B N 1
ATOM 3028 C CA . GLU B 1 72 ? 32.489 14.508 5.570 1.00 15.69 1056 GLU B CA 1
ATOM 3029 C C . GLU B 1 72 ? 33.120 15.557 4.647 1.00 14.67 1056 GLU B C 1
ATOM 3030 O O . GLU B 1 72 ? 32.684 16.701 4.620 1.00 15.93 1056 GLU B O 1
ATOM 3042 N N . LEU B 1 73 ? 34.165 15.150 3.918 1.00 12.32 1057 LEU B N 1
ATOM 3043 C CA . LEU B 1 73 ? 34.744 15.981 2.868 1.00 12.59 1057 LEU B CA 1
ATOM 3044 C C . LEU B 1 73 ? 33.960 15.707 1.601 1.00 12.45 1057 LEU B C 1
ATOM 3045 O O . LEU B 1 73 ? 33.578 14.556 1.327 1.00 15.88 1057 LEU B O 1
ATOM 3061 N N . GLN B 1 74 ? 33.691 16.749 0.838 1.00 12.24 1058 GLN B N 1
ATOM 3062 C CA . GLN B 1 74 ? 33.096 16.596 -0.460 1.00 14.35 1058 GLN B CA 1
ATOM 3063 C C . GLN B 1 74 ? 34.133 17.012 -1.522 1.00 14.89 1058 GLN B C 1
ATOM 3064 O O . GLN B 1 74 ? 34.844 18.023 -1.400 1.00 15.46 1058 GLN B O 1
ATOM 3078 N N . VAL B 1 75 ? 34.289 16.162 -2.519 1.00 10.33 1059 VAL B N 1
ATOM 3079 C CA . VAL B 1 75 ? 35.075 16.495 -3.688 1.00 9.71 1059 VAL B CA 1
ATOM 3080 C C . VAL B 1 75 ? 34.130 16.356 -4.874 1.00 10.96 1059 VAL B C 1
ATOM 3081 O O . VAL B 1 75 ? 33.458 15.334 -5.032 1.00 10.33 1059 VAL B O 1
ATOM 3094 N N . LYS B 1 76 ? 34.057 17.384 -5.701 1.00 9.29 1060 LYS B N 1
ATOM 3095 C CA . LYS B 1 76 ? 33.171 17.370 -6.857 1.00 9.86 1060 LYS B CA 1
ATOM 3096 C C . LYS B 1 76 ? 33.737 16.499 -7.973 1.00 8.97 1060 LYS B C 1
ATOM 3097 O O . LYS B 1 76 ? 34.946 16.487 -8.235 1.00 9.48 1060 LYS B O 1
ATOM 3116 N N . L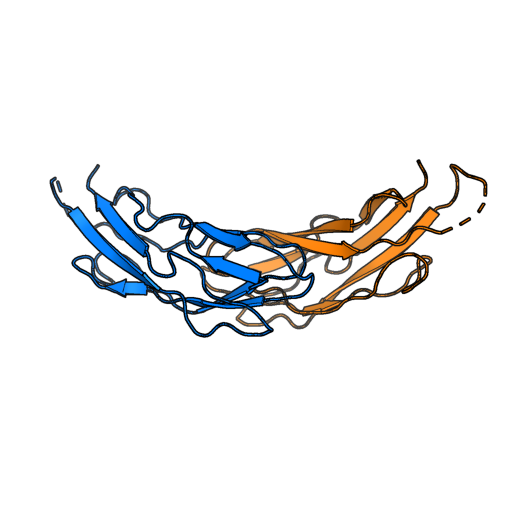EU B 1 77 ? 32.856 15.725 -8.589 1.00 9.53 1061 LEU B N 1
ATOM 3117 C CA . LEU B 1 77 ? 33.221 14.840 -9.700 1.00 10.25 1061 LEU B CA 1
ATOM 3118 C C . LEU B 1 77 ? 32.803 15.459 -11.023 1.00 12.82 1061 LEU B C 1
ATOM 3119 O O . LEU B 1 77 ? 31.918 16.326 -11.062 1.00 18.78 1061 LEU B O 1
ATOM 3135 N N . LEU B 1 78 ? 33.446 15.030 -12.100 1.00 11.84 1062 LEU B N 1
ATOM 3136 C CA . LEU B 1 78 ? 33.184 15.555 -13.428 1.00 11.54 1062 LEU B CA 1
ATOM 3137 C C . LEU B 1 78 ? 32.799 14.441 -14.381 1.00 14.15 1062 LEU B C 1
ATOM 3138 O O . LEU B 1 78 ? 33.414 13.372 -14.386 1.00 18.74 1062 LEU B O 1
ATOM 3154 N N A GLU B 1 79 ? 31.777 14.672 -15.197 0.48 16.28 1063 GLU B N 1
ATOM 3155 N N B GLU B 1 79 ? 31.792 14.708 -15.213 0.52 14.32 1063 GLU B N 1
ATOM 3156 C CA A GLU B 1 79 ? 31.409 13.674 -16.179 0.48 18.27 1063 GLU B CA 1
ATOM 3157 C CA B GLU B 1 79 ? 31.330 13.753 -16.210 0.52 20.35 1063 GLU B CA 1
ATOM 3158 C C A GLU B 1 79 ? 32.213 13.911 -17.437 0.48 19.32 1063 GLU B C 1
ATOM 3159 C C B GLU B 1 79 ? 32.162 13.933 -17.475 0.52 20.52 1063 GLU B C 1
ATOM 3160 O O A GLU B 1 79 ? 32.622 15.033 -17.734 0.48 25.58 1063 GLU B O 1
ATOM 3161 O O B GLU B 1 79 ? 32.531 15.054 -17.824 0.52 27.57 1063 GLU B O 1
ATOM 3184 N N . LEU B 1 80 ? 32.453 12.833 -18.162 1.00 25.36 1064 LEU B N 1
ATOM 3185 C CA . LEU B 1 80 ? 33.365 12.861 -19.293 1.00 31.94 1064 LEU B CA 1
ATOM 3186 C C . LEU B 1 80 ? 32.657 13.212 -20.596 1.00 42.32 1064 LEU B C 1
ATOM 3187 O O . LEU B 1 80 ? 33.117 14.080 -21.339 1.00 49.69 1064 LEU B O 1
ATOM 3203 N N . LEU B 1 87 ? 33.677 0.923 -24.385 1.00 33.27 1071 LEU B N 1
ATOM 3204 C CA . LEU B 1 87 ? 34.368 0.911 -23.096 1.00 42.51 1071 LEU B CA 1
ATOM 3205 C C . LEU B 1 87 ? 33.418 1.174 -21.943 1.00 41.89 1071 LEU B C 1
ATOM 3206 O O . LEU B 1 87 ? 33.810 1.076 -20.785 1.00 33.45 1071 LEU B O 1
ATOM 3221 N N . ARG B 1 88 ? 32.177 1.526 -22.265 1.00 44.59 1072 ARG B N 1
ATOM 3222 C CA . ARG B 1 88 ? 31.212 1.957 -21.257 1.00 53.13 1072 ARG B CA 1
ATOM 3223 C C . ARG B 1 88 ? 30.829 0.802 -20.341 1.00 44.86 1072 ARG B C 1
ATOM 3224 O O . ARG B 1 88 ? 30.466 -0.278 -20.807 1.00 42.71 1072 ARG B O 1
ATOM 3245 N N . GLY B 1 89 ? 30.933 1.040 -19.036 1.00 37.24 1073 GLY B N 1
ATOM 3246 C CA . GLY B 1 89 ? 30.713 0.008 -18.039 1.00 32.88 1073 GLY B CA 1
ATOM 3247 C C . GLY B 1 89 ? 32.030 -0.502 -17.477 1.00 45.30 1073 GLY B C 1
ATOM 3248 O O . GLY B 1 89 ? 32.064 -1.197 -16.456 1.00 48.89 1073 GLY B O 1
ATOM 3252 N N . ARG B 1 90 ? 33.125 -0.138 -18.138 1.00 36.38 1074 ARG B N 1
ATOM 3253 C CA . ARG B 1 90 ? 34.426 -0.676 -17.801 1.00 30.57 1074 ARG B CA 1
ATOM 3254 C C . ARG B 1 90 ? 35.526 0.380 -17.821 1.00 33.78 1074 ARG B C 1
ATOM 3255 O O . ARG B 1 90 ? 36.690 0.033 -18.022 1.00 31.65 1074 ARG B O 1
ATOM 3276 N N . GLN B 1 91 ? 35.168 1.654 -17.643 1.00 21.31 1075 GLN B N 1
ATOM 3277 C CA . GLN B 1 91 ? 36.167 2.686 -17.393 1.00 18.30 1075 GLN B CA 1
ATOM 3278 C C . GLN B 1 91 ? 36.270 2.900 -15.879 1.00 16.60 1075 GLN B C 1
ATOM 3279 O O . GLN B 1 91 ? 35.260 3.015 -15.189 1.00 16.78 1075 GLN B O 1
ATOM 3293 N N . VAL B 1 92 ? 37.500 2.931 -15.379 1.00 15.16 1076 VAL B N 1
ATOM 3294 C CA . VAL B 1 92 ? 37.790 3.044 -13.951 1.00 13.55 1076 VAL B CA 1
ATOM 3295 C C . VAL B 1 92 ? 38.989 3.949 -13.814 1.00 12.39 1076 VAL B C 1
ATOM 3296 O O . VAL B 1 92 ? 40.001 3.726 -14.479 1.00 12.20 1076 VAL B O 1
ATOM 3309 N N . ARG B 1 93 ? 38.869 4.982 -12.980 1.00 9.50 1077 ARG B N 1
ATOM 3310 C CA . ARG B 1 93 ? 39.979 5.867 -12.663 1.00 8.67 1077 ARG B CA 1
ATOM 3311 C C . ARG B 1 93 ? 39.923 6.216 -11.189 1.00 9.36 1077 ARG B C 1
ATOM 3312 O O . ARG B 1 93 ? 38.872 6.120 -10.578 1.00 11.80 1077 ARG B O 1
ATOM 3333 N N . ARG B 1 94 ? 41.033 6.644 -10.607 1.00 8.13 1078 ARG B N 1
ATOM 3334 C CA . ARG B 1 94 ? 41.053 6.917 -9.178 1.00 8.54 1078 ARG B CA 1
ATOM 3335 C C . ARG B 1 94 ? 41.963 8.087 -8.830 1.00 8.79 1078 ARG B C 1
ATOM 3336 O O . ARG B 1 94 ? 42.996 8.284 -9.440 1.00 10.67 1078 ARG B O 1
ATOM 3357 N N . PHE B 1 95 ? 41.541 8.879 -7.849 1.00 8.46 1079 PHE B N 1
ATOM 3358 C CA . PHE B 1 95 ? 42.385 9.963 -7.342 1.00 9.25 1079 PHE B CA 1
ATOM 3359 C C . PHE B 1 95 ? 42.569 9.780 -5.835 1.00 7.64 1079 PHE B C 1
ATOM 3360 O O . PHE B 1 95 ? 42.064 8.797 -5.264 1.00 8.93 1079 PHE B O 1
ATOM 3377 N N . HIS B 1 96 ? 43.309 10.681 -5.210 1.00 9.09 1080 HIS B N 1
ATOM 3378 C CA . HIS B 1 96 ? 43.720 10.547 -3.823 1.00 7.35 1080 HIS B CA 1
ATOM 3379 C C . HIS B 1 96 ? 43.403 11.774 -3.019 1.00 7.39 1080 HIS B C 1
ATOM 3380 O O . HIS B 1 96 ? 43.274 12.856 -3.579 1.00 7.70 1080 HIS B O 1
ATOM 3393 N N . VAL B 1 97 ? 43.222 11.584 -1.716 1.00 8.53 1081 VAL B N 1
ATOM 3394 C CA . VAL B 1 97 ? 43.070 12.686 -0.796 1.00 6.96 1081 VAL B CA 1
ATOM 3395 C C . VAL B 1 97 ? 44.027 12.429 0.370 1.00 7.07 1081 VAL B C 1
ATOM 3396 O O . VAL B 1 97 ? 44.138 11.294 0.854 1.00 8.98 1081 VAL B O 1
ATOM 3409 N N . GLN B 1 98 ? 44.761 13.460 0.772 1.00 7.57 1082 GLN B N 1
ATOM 3410 C CA . GLN B 1 98 ? 45.779 13.347 1.795 1.00 8.75 1082 GLN B CA 1
ATOM 3411 C C . GLN B 1 98 ? 45.553 14.311 2.931 1.00 8.95 1082 GLN B C 1
ATOM 3412 O O . GLN B 1 98 ? 45.277 15.498 2.711 1.00 10.89 1082 GLN B O 1
ATOM 3426 N N . LEU B 1 99 ? 45.762 13.826 4.139 1.00 7.23 1083 LEU B N 1
ATOM 3427 C CA . LEU B 1 99 ? 45.773 14.645 5.342 1.00 7.64 1083 LEU B CA 1
ATOM 3428 C C . LEU B 1 99 ? 47.206 15.033 5.704 1.00 8.29 1083 LEU B C 1
ATOM 3429 O O . LEU B 1 99 ? 48.142 14.281 5.465 1.00 10.34 1083 LEU B O 1
ATOM 3445 N N . SER B 1 100 ? 47.356 16.204 6.300 1.00 9.26 1084 SER B N 1
ATOM 3446 C CA . SER B 1 100 ? 48.648 16.730 6.731 1.00 8.97 1084 SER B CA 1
ATOM 3447 C C . SER B 1 100 ? 48.421 17.780 7.818 1.00 10.18 1084 SER B C 1
ATOM 3448 O O . SER B 1 100 ? 47.279 18.107 8.173 1.00 9.04 1084 SER B O 1
ATOM 3456 N N A ASN B 1 101 ? 49.526 18.240 8.385 0.61 8.92 1085 ASN B N 1
ATOM 3457 N N B ASN B 1 101 ? 49.507 18.368 8.303 0.39 10.71 1085 ASN B N 1
ATOM 3458 C CA A ASN B 1 101 ? 49.549 19.436 9.213 0.61 10.51 1085 ASN B CA 1
ATOM 3459 C CA B ASN B 1 101 ? 49.436 19.526 9.203 0.39 8.46 1085 ASN B CA 1
ATOM 3460 C C A ASN B 1 101 ? 48.578 19.401 10.393 0.61 10.09 1085 ASN B C 1
ATOM 3461 C C B ASN B 1 101 ? 48.477 19.381 10.384 0.39 10.52 1085 ASN B C 1
ATOM 3462 O O A ASN B 1 101 ? 47.784 20.319 10.596 0.61 9.74 1085 ASN B O 1
ATOM 3463 O O B ASN B 1 101 ? 47.584 20.208 10.568 0.39 11.08 1085 ASN B O 1
ATOM 3484 N N . PRO B 1 102 ? 48.660 18.346 11.205 1.00 10.19 1086 PRO B N 1
ATOM 3485 C CA . PRO B 1 102 ? 47.807 18.293 12.395 1.00 10.55 1086 PRO B CA 1
ATOM 3486 C C . PRO B 1 102 ? 48.134 19.417 13.372 1.00 10.71 1086 PRO B C 1
ATOM 3487 O O . PRO B 1 102 ? 49.289 19.713 13.615 1.00 13.50 1086 PRO B O 1
ATOM 3498 N N . LYS B 1 103 ? 47.102 20.024 13.938 1.00 13.45 1087 LYS B N 1
ATOM 3499 C CA . LYS B 1 103 ? 47.257 21.118 14.884 1.00 14.25 1087 LYS B CA 1
ATOM 3500 C C . LYS B 1 103 ? 46.344 20.921 16.092 1.00 13.20 1087 LYS B C 1
ATOM 3501 O O . LYS B 1 103 ? 45.370 20.153 16.061 1.00 13.92 1087 LYS B O 1
ATOM 3520 N N . PHE B 1 104 ? 46.679 21.655 17.145 1.00 15.73 1088 PHE B N 1
ATOM 3521 C CA . PHE B 1 104 ? 45.913 21.728 18.383 1.00 17.27 1088 PHE B CA 1
ATOM 3522 C C . PHE B 1 104 ? 45.898 20.396 19.109 1.00 14.12 1088 PHE B C 1
ATOM 3523 O O . PHE B 1 104 ? 44.936 20.063 19.798 1.00 20.36 1088 PHE B O 1
ATOM 3540 N N . GLY B 1 105 ? 46.961 19.625 18.942 1.00 18.78 1089 GLY B N 1
ATOM 3541 C CA . GLY B 1 105 ? 47.082 18.359 19.630 1.00 18.93 1089 GLY B CA 1
ATOM 3542 C C . GLY B 1 105 ? 46.664 17.153 18.819 1.00 16.89 1089 GLY B C 1
ATOM 3543 O O . GLY B 1 105 ? 46.727 16.029 19.312 1.00 22.88 1089 GLY B O 1
ATOM 3547 N N . ALA B 1 106 ? 46.220 17.374 17.582 1.00 16.55 1090 ALA B N 1
ATOM 3548 C CA . ALA B 1 106 ? 45.785 16.280 16.727 1.00 17.35 1090 ALA B CA 1
ATOM 3549 C C . ALA B 1 106 ? 46.967 15.437 16.275 1.00 15.33 1090 ALA B C 1
ATOM 3550 O O . ALA B 1 106 ? 48.094 15.896 16.223 1.00 14.58 1090 ALA B O 1
ATOM 3557 N N . HIS B 1 107 ? 46.656 14.203 15.914 1.00 11.32 1091 HIS B N 1
ATOM 3558 C CA . HIS B 1 107 ? 47.610 13.324 15.286 1.00 10.70 1091 HIS B CA 1
ATOM 3559 C C . HIS B 1 107 ? 46.954 12.701 14.096 1.00 10.75 1091 HIS B C 1
ATOM 3560 O O . HIS B 1 107 ? 45.731 12.598 14.055 1.00 11.25 1091 HIS B O 1
ATOM 3573 N N . LEU B 1 108 ? 47.761 12.284 13.148 1.00 9.48 1092 LEU B N 1
ATOM 3574 C CA . LEU B 1 108 ? 47.268 11.553 11.982 1.00 9.14 1092 LEU B CA 1
ATOM 3575 C C . LEU B 1 108 ? 47.394 10.065 12.220 1.00 10.09 1092 LEU B C 1
ATOM 3576 O O . LEU B 1 108 ? 48.437 9.575 12.645 1.00 14.62 1092 LEU B O 1
ATOM 3592 N N . GLY B 1 109 ? 46.311 9.362 11.954 1.00 8.95 1093 GLY B N 1
ATOM 3593 C CA . GLY B 1 109 ? 46.254 7.919 12.090 1.00 12.20 1093 GLY B CA 1
ATOM 3594 C C . GLY B 1 109 ? 46.383 7.267 10.741 1.00 13.80 1093 GLY B C 1
ATOM 3595 O O . GLY B 1 109 ? 46.728 7.917 9.761 1.00 15.24 1093 GLY B O 1
ATOM 3599 N N . GLN B 1 110 ? 46.106 5.975 10.690 1.00 14.56 1094 GLN B N 1
ATOM 3600 C CA . GLN B 1 110 ? 46.143 5.233 9.438 1.00 10.40 1094 GLN B CA 1
ATOM 3601 C C . GLN B 1 110 ? 44.749 4.803 9.095 1.00 11.69 1094 GLN B C 1
ATOM 3602 O O . GLN B 1 110 ? 44.066 4.253 9.954 1.00 13.58 1094 GLN B O 1
ATOM 3616 N N . PRO B 1 111 ? 44.322 5.006 7.844 1.00 9.63 1095 PRO B N 1
ATOM 3617 C CA . PRO B 1 111 ? 45.068 5.629 6.746 1.00 8.17 1095 PRO B CA 1
ATOM 3618 C C . PRO B 1 111 ? 44.958 7.139 6.769 1.00 9.37 1095 PRO B C 1
ATOM 3619 O O . PRO B 1 111 ? 43.896 7.696 6.988 1.00 10.01 1095 PRO B O 1
ATOM 3630 N N . HIS B 1 112 ? 46.057 7.821 6.494 1.00 9.00 1096 HIS B N 1
ATOM 3631 C CA . HIS B 1 112 ? 46.022 9.279 6.416 1.00 8.93 1096 HIS B CA 1
ATOM 3632 C C . HIS B 1 112 ? 45.929 9.749 4.974 1.00 8.97 1096 HIS B C 1
ATOM 3633 O O . HIS B 1 112 ? 45.877 10.952 4.723 1.00 9.32 1096 HIS B O 1
ATOM 3646 N N A SER B 1 113 ? 45.952 8.799 4.040 0.58 8.65 1097 SER B N 1
ATOM 3647 N N B SER B 1 113 ? 45.913 8.810 4.038 0.42 8.27 1097 SER B N 1
ATOM 3648 C CA A SER B 1 113 ? 45.717 9.006 2.614 0.58 8.00 1097 SER B CA 1
ATOM 3649 C CA B SER B 1 113 ? 45.620 9.096 2.646 0.42 13.15 1097 SER B CA 1
ATOM 3650 C C A SER B 1 113 ? 44.597 8.029 2.226 0.58 9.06 1097 SER B C 1
ATOM 3651 C C B SER B 1 113 ? 44.691 8.011 2.119 0.42 7.82 1097 SER B C 1
ATOM 3652 O O A SER B 1 113 ? 44.486 6.944 2.808 0.58 8.28 1097 SER B O 1
ATOM 3653 O O B SER B 1 113 ? 44.843 6.830 2.440 0.42 9.91 1097 SER B O 1
ATOM 3668 N N . THR B 1 114 ? 43.747 8.419 1.286 1.00 7.59 1098 THR B N 1
ATOM 3669 C CA . THR B 1 114 ? 42.736 7.518 0.760 1.00 7.33 1098 THR B CA 1
ATOM 3670 C C . THR B 1 114 ? 42.626 7.658 -0.746 1.00 7.90 1098 THR B C 1
ATOM 3671 O O . THR B 1 114 ? 43.104 8.624 -1.333 1.00 7.70 1098 THR B O 1
ATOM 3682 N N . THR B 1 115 ? 42.052 6.650 -1.380 1.00 8.66 1099 THR B N 1
ATOM 3683 C CA . THR B 1 115 ? 41.893 6.602 -2.836 1.00 8.88 1099 THR B CA 1
ATOM 3684 C C . THR B 1 115 ? 40.412 6.539 -3.165 1.00 8.09 1099 THR B C 1
ATOM 3685 O O . THR B 1 115 ? 39.681 5.715 -2.594 1.00 8.04 1099 THR B O 1
ATOM 3696 N N . ILE B 1 116 ? 39.976 7.442 -4.028 1.00 7.28 1100 ILE B N 1
ATOM 3697 C CA . ILE B 1 116 ? 38.606 7.517 -4.486 1.00 7.24 1100 ILE B CA 1
ATOM 3698 C C . ILE B 1 116 ? 38.561 6.901 -5.880 1.00 7.60 1100 ILE B C 1
ATOM 3699 O O . ILE B 1 116 ? 39.182 7.400 -6.807 1.00 7.52 1100 ILE B O 1
ATOM 3715 N N . ILE B 1 117 ? 37.822 5.799 -6.007 1.00 8.24 1101 ILE B N 1
ATOM 3716 C CA . ILE B 1 117 ? 37.745 4.999 -7.204 1.00 9.98 1101 ILE B CA 1
ATOM 3717 C C . ILE B 1 117 ? 36.442 5.342 -7.921 1.00 8.59 1101 ILE B C 1
ATOM 3718 O O . ILE B 1 117 ? 35.366 5.163 -7.373 1.00 9.43 1101 ILE B O 1
ATOM 3734 N N . ILE B 1 118 ? 36.565 5.840 -9.144 1.00 8.93 1102 ILE B N 1
ATOM 3735 C CA . ILE B 1 118 ? 35.427 6.303 -9.935 1.00 8.16 1102 ILE B CA 1
ATOM 3736 C C . ILE B 1 118 ? 35.114 5.238 -10.984 1.00 8.63 1102 ILE B C 1
ATOM 3737 O O . ILE B 1 118 ? 35.915 5.002 -11.890 1.00 10.54 1102 ILE B O 1
ATOM 3753 N N . ARG B 1 119 ? 33.951 4.596 -10.875 1.00 12.70 1103 ARG B N 1
ATOM 3754 C CA . ARG B 1 119 ? 33.547 3.550 -11.814 1.00 17.54 1103 ARG B CA 1
ATOM 3755 C C . ARG B 1 119 ? 32.330 3.950 -12.606 1.00 16.89 1103 ARG B C 1
ATOM 3756 O O . ARG B 1 119 ? 31.531 4.773 -12.163 1.00 18.17 1103 ARG B O 1
ATOM 3777 N N . ASP B 1 120 ? 32.201 3.365 -13.784 1.00 18.25 1104 ASP B N 1
ATOM 3778 C CA . ASP B 1 120 ? 30.999 3.485 -14.583 1.00 21.65 1104 ASP B CA 1
ATOM 3779 C C . ASP B 1 120 ? 29.867 2.707 -13.948 1.00 24.81 1104 ASP B C 1
ATOM 3780 O O . ASP B 1 120 ? 30.099 1.762 -13.193 1.00 37.25 1104 ASP B O 1
ATOM 3789 N N . PRO B 1 121 ? 28.629 3.091 -14.275 1.00 37.32 1105 PRO B N 1
ATOM 3790 C CA . PRO B 1 121 ? 27.420 2.352 -13.905 1.00 43.25 1105 PRO B CA 1
ATOM 3791 C C . PRO B 1 121 ? 27.499 0.885 -14.326 1.00 40.52 1105 PRO B C 1
ATOM 3792 O O . PRO B 1 121 ? 27.898 0.599 -15.459 1.00 37.39 1105 PRO B O 1
ATOM 3803 N N . ASP B 1 122 ? 27.129 -0.024 -13.427 1.00 41.13 1106 ASP B N 1
#

GO terms:
  GO:0043235 signaling receptor complex (C, IDA)
  GO:0030056 hemidesmosome (C, IDA)
  GO:0031252 cell leading edge (C, IDA)
  GO:0009611 response to wounding (P, IDA)
  GO:0031994 insulin-like growth factor I binding (F, IDA)
  GO:0038132 neuregulin binding (F, IDA)
  GO:0031581 hemidesmosome assembly (P, IDA)
  GO:0048870 cell motility (P, IMP)
  GO:0005515 protein binding (F, IPI)
  GO:0008305 integrin complex (C, TAS)
  GO:0005886 plasma membrane (C, TAS)
  GO:0005886 plasma membrane (C, IDA)
  GO:0009986 cell surface (C, IDA)
  GO:0030054 cell junction (C, IDA)
  GO:0048333 mesodermal cell differentiation (P, IEP)
  GO:0070062 extracellular exosome (C, HDA)
  GO:0035878 nail development (P, IMP)
  GO:0043589 skin morphogenesis (P, IMP)
  GO:0031581 hemidesmosome assembly (P, IMP)
  GO:0006914 autophagy (P, IMP)

CATH classification: 2.60.40.2030